Protein AF-A0A9Q4KPU7-F1 (afdb_monomer_lite)

Radius of gyration: 32.21 Å; chains: 1; bounding box: 83×61×94 Å

Sequence (273 aa):
MSDDKREKLREYLRNNRPKNSVNLGNNSNNKENSNKNLKNESNLDNSQISNNKTNLNKRDYDKEPLIIKNYNSANLLSYILISLIIYSIFIKFLYNFGLIDLSYYGRTYLTYHENLTFIVYIFLEFLAAIYFYHIKEKDIIINNSYITYFGNNNSKGLDIEILNEKNFINEKYNLKINFIFFIFLVIAFIGGINFSNFIFAFGIFFVRYMPIILFSFHKNKNFTFFNPGYLCIKTKYYKKIIPLVSKDNTSKVKKYFLEKLDIDITNKINYFI

Structure (mmCIF, N/CA/C/O backbone):
data_AF-A0A9Q4KPU7-F1
#
_entry.id   AF-A0A9Q4KPU7-F1
#
loop_
_atom_site.group_PDB
_atom_site.id
_atom_site.type_symbol
_atom_site.label_atom_id
_atom_site.label_alt_id
_atom_site.label_comp_id
_atom_site.label_asym_id
_atom_site.label_entity_id
_atom_site.label_seq_id
_atom_site.pdbx_PDB_ins_code
_atom_site.Cartn_x
_atom_site.Cartn_y
_atom_site.Cartn_z
_atom_site.occupancy
_atom_site.B_iso_or_equiv
_atom_site.auth_seq_id
_atom_site.auth_comp_id
_atom_site.auth_asym_id
_atom_site.auth_atom_id
_atom_site.pdbx_PDB_model_num
ATOM 1 N N . MET A 1 1 ? -54.323 -16.847 59.516 1.00 62.19 1 MET A N 1
ATOM 2 C CA . MET A 1 1 ? -53.683 -17.713 58.497 1.00 62.19 1 MET A CA 1
ATOM 3 C C . MET A 1 1 ? -53.511 -19.072 59.145 1.00 62.19 1 MET A C 1
ATOM 5 O O . MET A 1 1 ? -52.908 -19.098 60.205 1.00 62.19 1 MET A O 1
ATOM 9 N N . SER A 1 2 ? -54.130 -20.133 58.619 1.00 75.56 2 SER A N 1
ATOM 10 C CA . SER A 1 2 ? -54.053 -21.464 59.242 1.00 75.56 2 SER A CA 1
ATOM 11 C C . SER A 1 2 ? -52.621 -22.001 59.199 1.00 75.56 2 SER A C 1
ATOM 13 O O . SER A 1 2 ? -51.886 -21.694 58.255 1.00 75.56 2 SER A O 1
ATOM 15 N N . ASP A 1 3 ? -52.229 -22.788 60.200 1.00 79.44 3 ASP A N 1
ATOM 16 C CA . ASP A 1 3 ? -50.869 -23.331 60.314 1.00 79.44 3 ASP A CA 1
ATOM 17 C C . ASP A 1 3 ? -50.462 -24.160 59.086 1.00 79.44 3 ASP A C 1
ATOM 19 O O . ASP A 1 3 ? -49.350 -24.008 58.584 1.00 79.44 3 ASP A O 1
ATOM 23 N N . ASP A 1 4 ? -51.410 -24.867 58.466 1.00 81.44 4 ASP A N 1
ATOM 24 C CA . ASP A 1 4 ? -51.222 -25.563 57.184 1.00 81.44 4 ASP A CA 1
ATOM 25 C C . ASP A 1 4 ? -50.750 -24.655 56.040 1.00 81.44 4 ASP A C 1
ATOM 27 O O . ASP A 1 4 ? -49.934 -25.046 55.201 1.00 81.44 4 ASP A O 1
ATOM 31 N N . LYS A 1 5 ? -51.252 -23.415 55.976 1.00 77.25 5 LYS A N 1
ATOM 32 C CA . LYS A 1 5 ? -50.819 -22.455 54.949 1.00 77.25 5 LYS A CA 1
ATOM 33 C C . LYS A 1 5 ? -49.414 -21.928 55.236 1.00 77.25 5 LYS A C 1
ATOM 35 O O . LYS A 1 5 ? -48.705 -21.563 54.300 1.00 77.25 5 LYS A O 1
ATOM 40 N N . ARG A 1 6 ? -49.008 -21.881 56.508 1.00 81.94 6 ARG A N 1
ATOM 41 C CA . ARG A 1 6 ? -47.647 -21.504 56.912 1.00 81.94 6 ARG A CA 1
ATOM 42 C C . ARG A 1 6 ? -46.645 -22.611 56.608 1.00 81.94 6 ARG A C 1
ATOM 44 O O . ARG A 1 6 ? -45.567 -22.292 56.110 1.00 81.94 6 ARG A O 1
ATOM 51 N N . GLU A 1 7 ? -47.004 -23.867 56.845 1.00 89.19 7 GLU A N 1
ATOM 52 C CA . GLU A 1 7 ? -46.107 -24.999 56.596 1.00 89.19 7 GLU A CA 1
ATOM 53 C C . GLU A 1 7 ? -45.858 -25.192 55.095 1.00 89.19 7 GLU A C 1
ATOM 55 O O . GLU A 1 7 ? -44.707 -25.233 54.661 1.00 89.19 7 GLU A O 1
ATOM 60 N N . LYS A 1 8 ? -46.913 -25.113 54.268 1.00 82.50 8 LYS A N 1
ATOM 61 C CA . LYS A 1 8 ? -46.778 -25.148 52.798 1.00 82.50 8 LYS A CA 1
ATOM 62 C C . LYS A 1 8 ? -45.910 -24.017 52.241 1.00 82.50 8 LYS A C 1
ATOM 64 O O . LYS A 1 8 ? -45.167 -24.218 51.283 1.00 82.50 8 LYS A O 1
ATOM 69 N N . LEU A 1 9 ? -45.971 -22.823 52.837 1.00 83.25 9 LEU A N 1
ATOM 70 C CA . LEU A 1 9 ? -45.124 -21.700 52.427 1.00 83.25 9 LEU A CA 1
ATOM 71 C C . LEU A 1 9 ? -43.653 -21.919 52.821 1.00 83.25 9 LEU A C 1
ATOM 73 O O . LEU A 1 9 ? -42.757 -21.595 52.042 1.00 83.25 9 LEU A O 1
ATOM 77 N N . ARG A 1 10 ? -43.389 -22.486 54.005 1.00 83.19 10 ARG A N 1
ATOM 78 C CA . ARG A 1 10 ? -42.025 -22.834 54.445 1.00 83.19 10 ARG A CA 1
ATOM 79 C C . ARG A 1 10 ? -41.407 -23.900 53.551 1.00 83.19 1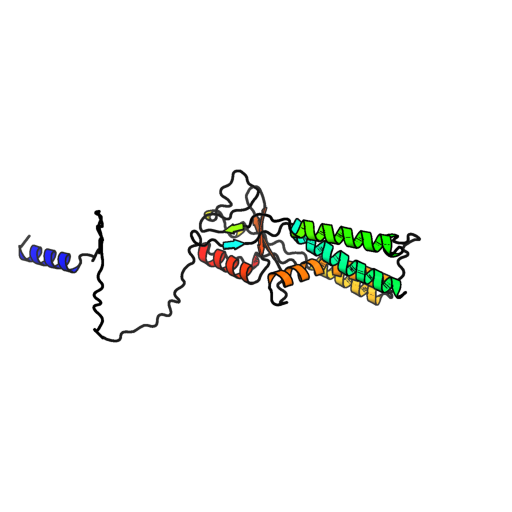0 ARG A C 1
ATOM 81 O O . ARG A 1 10 ? -40.250 -23.760 53.160 1.00 83.19 10 ARG A O 1
ATOM 88 N N . GLU A 1 11 ? -42.184 -24.914 53.192 1.00 82.62 11 GLU A N 1
ATOM 89 C CA . GLU A 1 11 ? -41.761 -25.977 52.285 1.00 82.62 11 GLU A CA 1
ATOM 90 C C . GLU A 1 11 ? -41.441 -25.422 50.886 1.00 82.62 11 GLU A C 1
ATOM 92 O O . GLU A 1 11 ? -40.361 -25.672 50.347 1.00 82.62 11 GLU A O 1
ATOM 97 N N . TYR A 1 12 ? -42.305 -24.549 50.352 1.00 83.06 12 TYR A N 1
ATOM 98 C CA . TYR A 1 12 ? -42.071 -23.863 49.078 1.00 83.06 12 TYR A CA 1
ATOM 99 C C . TYR A 1 12 ? -40.783 -23.027 49.084 1.00 83.06 12 TYR A C 1
ATOM 101 O O . TYR A 1 12 ? -40.004 -23.081 48.132 1.00 83.06 12 TYR A O 1
ATOM 109 N N . LEU A 1 13 ? -40.520 -22.273 50.155 1.00 81.38 13 LEU A N 1
ATOM 110 C CA . LEU A 1 13 ? -39.311 -21.451 50.272 1.00 81.38 13 LEU A CA 1
ATOM 111 C C . LEU A 1 13 ? -38.041 -22.290 50.460 1.00 81.38 13 LEU A C 1
ATOM 113 O O . LEU A 1 13 ? -36.979 -21.902 49.975 1.00 81.38 13 LEU A O 1
ATOM 117 N N . ARG A 1 14 ? -38.133 -23.443 51.135 1.00 75.81 14 ARG A N 1
ATOM 118 C CA . ARG A 1 14 ? -37.002 -24.366 51.313 1.00 75.81 14 ARG A CA 1
ATOM 119 C C . ARG A 1 14 ? -36.604 -25.019 49.990 1.00 75.81 14 ARG A C 1
ATOM 121 O O . ARG A 1 14 ? -35.412 -25.130 49.714 1.00 75.81 14 ARG A O 1
ATOM 128 N N . ASN A 1 15 ? -37.592 -25.370 49.168 1.00 72.81 15 ASN A N 1
ATOM 129 C CA . ASN A 1 15 ? -37.382 -26.025 47.877 1.00 72.81 15 ASN A CA 1
ATOM 130 C C . ASN A 1 15 ? -36.958 -25.049 46.768 1.00 72.81 15 ASN A C 1
ATOM 132 O O . ASN A 1 15 ? -36.245 -25.448 45.852 1.00 72.81 15 ASN A O 1
ATOM 136 N N . ASN A 1 16 ? -37.332 -23.768 46.867 1.00 76.44 16 ASN A N 1
ATOM 137 C CA . ASN A 1 16 ? -37.017 -22.747 45.859 1.00 76.44 16 ASN A CA 1
ATOM 138 C C . ASN A 1 16 ? -35.897 -21.780 46.274 1.00 76.44 16 ASN A C 1
ATOM 140 O O . ASN A 1 16 ? -35.707 -20.742 45.637 1.00 76.44 16 ASN A O 1
ATOM 144 N N . ARG A 1 17 ? -35.135 -22.086 47.335 1.00 71.81 17 ARG A N 1
ATOM 145 C CA . ARG A 1 17 ? -33.988 -21.256 47.717 1.00 71.81 17 ARG A CA 1
ATOM 146 C C . ARG A 1 17 ? -32.869 -21.426 46.676 1.00 71.81 17 ARG A C 1
ATOM 148 O O . ARG A 1 17 ? -32.379 -22.543 46.507 1.00 71.81 17 ARG A O 1
ATOM 155 N N . PRO A 1 18 ? -32.410 -20.352 46.008 1.00 62.47 18 PRO A N 1
ATOM 156 C CA . PRO A 1 18 ? -31.298 -20.447 45.069 1.00 62.47 18 PRO A CA 1
ATOM 157 C C . PRO A 1 18 ? -30.037 -20.943 45.795 1.00 62.47 18 PRO A C 1
ATOM 159 O O . PRO A 1 18 ? -29.662 -20.410 46.845 1.00 62.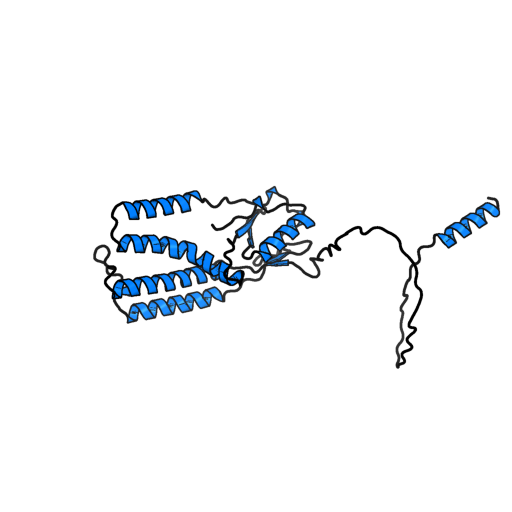47 18 PRO A O 1
ATOM 162 N N . LYS A 1 19 ? -29.387 -21.981 45.247 1.00 55.75 19 LYS A N 1
ATOM 163 C CA . LYS A 1 19 ? -28.091 -22.495 45.720 1.00 55.75 19 LYS A CA 1
ATOM 164 C C . LYS A 1 19 ? -26.997 -21.467 45.416 1.00 55.75 19 LYS A C 1
ATOM 166 O O . LYS A 1 19 ? -26.286 -21.577 44.425 1.00 55.75 19 LYS A O 1
ATOM 171 N N . ASN A 1 20 ? -26.852 -20.475 46.284 1.00 45.34 20 ASN A N 1
ATOM 172 C CA . ASN A 1 20 ? -25.684 -19.607 46.280 1.00 45.34 20 ASN A CA 1
ATOM 173 C C . ASN A 1 20 ? -24.548 -20.304 47.039 1.00 45.34 20 ASN A C 1
ATOM 175 O O . ASN A 1 20 ? -24.539 -20.333 48.270 1.00 45.34 20 ASN A O 1
ATOM 179 N N . SER A 1 21 ? -23.575 -20.849 46.307 1.00 47.69 21 SER A N 1
ATOM 180 C CA . SER A 1 21 ? -22.257 -21.189 46.848 1.00 47.69 21 SER A CA 1
ATOM 181 C C . SER A 1 21 ? -21.485 -19.892 47.101 1.00 47.69 21 SER A C 1
ATOM 183 O O . SER A 1 21 ? -20.671 -19.459 46.286 1.00 47.69 21 SER A O 1
ATOM 185 N N . VAL A 1 22 ? -21.786 -19.224 48.213 1.00 39.22 22 VAL A N 1
ATOM 186 C CA . VAL A 1 22 ? -20.973 -18.107 48.693 1.00 39.22 22 VAL A CA 1
ATOM 187 C C . VAL A 1 22 ? -19.750 -18.705 49.380 1.00 39.22 22 VAL A C 1
ATOM 189 O O . VAL A 1 22 ? -19.827 -19.182 50.509 1.00 39.22 22 VAL A O 1
ATOM 192 N N . ASN A 1 23 ? -18.622 -18.702 48.673 1.00 44.69 23 ASN A N 1
ATOM 193 C CA . ASN A 1 23 ? -17.315 -18.986 49.248 1.00 44.69 23 ASN A CA 1
ATOM 194 C C . ASN A 1 23 ? -16.867 -17.747 50.047 1.00 44.69 23 ASN A C 1
ATOM 196 O O . ASN A 1 23 ? -16.257 -16.829 49.502 1.00 44.69 23 ASN A O 1
ATOM 200 N N . LEU A 1 24 ? -17.257 -17.682 51.322 1.00 39.09 24 LEU A N 1
ATOM 201 C CA . LEU A 1 24 ? -16.800 -16.671 52.280 1.00 39.09 24 LEU A CA 1
ATOM 202 C C . LEU A 1 24 ? -15.397 -17.052 52.765 1.00 39.09 24 LEU A C 1
ATOM 204 O O . LEU A 1 24 ? -15.220 -17.633 53.832 1.00 39.09 24 LEU A O 1
ATOM 208 N N . GLY A 1 25 ? -14.392 -16.747 51.948 1.00 32.78 25 GLY A N 1
ATOM 209 C CA . GLY A 1 25 ? -12.997 -16.822 52.356 1.00 32.78 25 GLY A CA 1
ATOM 210 C C . GLY A 1 25 ? -12.613 -15.572 53.138 1.00 32.78 25 GLY A C 1
ATOM 211 O O . GLY A 1 25 ? -12.422 -14.520 52.536 1.00 32.78 25 GLY A O 1
ATOM 212 N N . ASN A 1 26 ? -12.463 -15.693 54.458 1.00 31.56 26 ASN A N 1
ATOM 213 C CA . ASN A 1 26 ? -11.687 -14.746 55.253 1.00 31.56 26 ASN A CA 1
ATOM 214 C C . ASN A 1 26 ? -10.683 -15.498 56.144 1.00 31.56 26 ASN A C 1
ATOM 216 O O . ASN A 1 26 ? -11.046 -16.102 57.145 1.00 31.56 26 ASN A O 1
ATOM 220 N N . ASN A 1 27 ? -9.423 -15.413 55.712 1.00 33.81 27 ASN A N 1
ATOM 221 C CA . ASN A 1 27 ? -8.181 -15.264 56.476 1.00 33.81 27 ASN A CA 1
ATOM 222 C C . ASN A 1 27 ? -7.801 -16.288 57.576 1.00 33.81 27 ASN A C 1
ATOM 224 O O . ASN A 1 27 ? -8.332 -16.262 58.681 1.00 33.81 27 ASN A O 1
ATOM 228 N N . SER A 1 28 ? -6.745 -17.078 57.335 1.00 35.25 28 SER A N 1
ATOM 229 C CA . SER A 1 28 ? -5.488 -17.027 58.118 1.00 35.25 28 SER A CA 1
ATOM 230 C C . SER A 1 28 ? -4.460 -18.065 57.626 1.00 35.25 28 SER A C 1
ATOM 232 O O . SER A 1 28 ? -4.797 -19.176 57.227 1.00 35.25 28 SER A O 1
ATOM 234 N N . ASN A 1 29 ? -3.190 -17.655 57.616 1.00 38.41 29 ASN A N 1
ATOM 235 C CA . ASN A 1 29 ? -2.005 -18.445 57.259 1.00 38.41 29 ASN A CA 1
ATOM 236 C C . ASN A 1 29 ? -1.847 -19.712 58.126 1.00 38.41 29 ASN A C 1
ATOM 238 O O . ASN A 1 29 ? -1.925 -19.596 59.344 1.00 38.41 29 ASN A O 1
ATOM 242 N N . ASN A 1 30 ? -1.493 -20.869 57.541 1.00 32.88 30 ASN A N 1
ATOM 243 C CA . ASN A 1 30 ? -0.131 -21.457 57.524 1.00 32.88 30 ASN A CA 1
ATOM 244 C C . ASN A 1 30 ? -0.143 -22.969 57.145 1.00 32.88 30 ASN A C 1
ATOM 246 O O . ASN A 1 30 ? -0.873 -23.748 57.740 1.00 32.88 30 ASN A O 1
ATOM 250 N N . LYS A 1 31 ? 0.740 -23.332 56.200 1.00 32.06 31 LYS A N 1
ATOM 251 C CA . LYS A 1 31 ? 1.449 -24.614 55.934 1.00 32.06 31 LYS A CA 1
ATOM 252 C C . LYS A 1 31 ? 0.753 -25.998 55.798 1.00 32.06 31 LYS A C 1
ATOM 254 O O . LYS A 1 31 ? 0.171 -26.539 56.722 1.00 32.06 31 LYS A O 1
ATOM 259 N N . GLU A 1 32 ? 1.115 -26.610 54.657 1.00 30.58 32 GLU A N 1
ATOM 260 C CA . GLU A 1 32 ? 1.472 -28.024 54.385 1.00 30.58 32 GLU A CA 1
ATOM 261 C C . GLU A 1 32 ? 0.407 -29.113 54.114 1.00 30.58 32 GLU A C 1
ATOM 263 O O . GLU A 1 32 ? -0.218 -29.673 55.002 1.00 30.58 32 GLU A O 1
ATOM 268 N N . ASN A 1 33 ? 0.346 -29.478 52.821 1.00 30.22 33 ASN A N 1
ATOM 269 C CA . ASN A 1 33 ? 0.278 -30.823 52.230 1.00 30.22 33 ASN A CA 1
ATOM 270 C C . ASN A 1 33 ? -0.640 -31.892 52.856 1.00 30.22 33 ASN A C 1
ATOM 272 O O . ASN A 1 33 ? -0.292 -32.548 53.830 1.00 30.22 33 ASN A O 1
ATOM 276 N N . SER A 1 34 ? -1.667 -32.302 52.102 1.00 30.44 34 SER A N 1
ATOM 277 C CA . SER A 1 34 ? -1.631 -33.612 51.418 1.00 30.44 34 SER A CA 1
ATOM 278 C C . SER A 1 34 ? -2.884 -33.871 50.572 1.00 30.44 34 SER A C 1
ATOM 280 O O . SER A 1 34 ? -4.022 -33.688 50.994 1.00 30.44 34 SER A O 1
ATOM 282 N N . ASN A 1 35 ? -2.634 -34.330 49.345 1.00 32.41 35 ASN A N 1
ATOM 283 C CA . ASN A 1 35 ? -3.600 -34.900 48.414 1.00 32.41 35 ASN A CA 1
ATOM 284 C C . ASN A 1 35 ? -4.471 -35.986 49.062 1.00 32.41 35 ASN A C 1
ATOM 286 O O . ASN A 1 35 ? -3.938 -36.963 49.587 1.00 32.41 35 ASN A O 1
ATOM 290 N N . LYS A 1 36 ? -5.786 -35.929 48.828 1.00 31.05 36 LYS A N 1
ATOM 291 C CA . LYS A 1 36 ? -6.607 -37.136 48.666 1.00 31.05 36 LYS A CA 1
ATOM 292 C C . LYS A 1 36 ? -7.646 -36.926 47.568 1.00 31.05 36 LYS A C 1
ATOM 294 O O . LYS A 1 36 ? -8.653 -36.250 47.740 1.00 31.05 36 LYS A O 1
ATOM 299 N N . ASN A 1 37 ? -7.340 -37.533 46.425 1.00 30.28 37 ASN A N 1
ATOM 300 C CA . ASN A 1 37 ? -8.261 -37.812 45.336 1.00 30.28 37 ASN A CA 1
ATOM 301 C C . ASN A 1 37 ? -9.474 -38.598 45.857 1.00 30.28 37 ASN A C 1
ATOM 303 O O . ASN A 1 37 ? -9.297 -39.662 46.447 1.00 30.28 37 ASN A O 1
ATOM 307 N N . LEU A 1 38 ? -10.682 -38.140 45.537 1.00 32.56 38 LEU A N 1
ATOM 308 C CA . LEU A 1 38 ? -11.847 -39.010 45.387 1.00 32.56 38 LEU A CA 1
ATOM 309 C C . LEU A 1 38 ? -12.219 -39.001 43.909 1.00 32.56 38 LEU A C 1
ATOM 311 O O . LEU A 1 38 ? -12.884 -38.100 43.403 1.00 32.56 38 LEU A O 1
ATOM 315 N N . LYS A 1 39 ? -11.673 -39.996 43.211 1.00 28.94 39 LYS A N 1
ATOM 316 C CA . LYS A 1 39 ? -12.105 -40.397 41.882 1.00 28.94 39 LYS A CA 1
ATOM 317 C C . LYS A 1 39 ? -13.373 -41.239 42.012 1.00 28.94 39 LYS A C 1
ATOM 319 O O . LYS A 1 39 ? -13.411 -42.160 42.820 1.00 28.94 39 LYS A O 1
ATOM 324 N N . ASN A 1 40 ? -14.261 -40.957 41.068 1.00 28.73 40 ASN A N 1
ATOM 325 C CA . ASN A 1 40 ? -15.138 -41.870 40.346 1.00 28.73 40 ASN A CA 1
ATOM 326 C C . ASN A 1 40 ? -16.584 -42.093 40.807 1.00 28.73 40 ASN A C 1
ATOM 328 O O . ASN A 1 40 ? -16.883 -42.431 41.943 1.00 28.73 40 ASN A O 1
ATOM 332 N N . GLU A 1 41 ? -17.408 -42.011 39.755 1.00 31.67 41 GLU A N 1
ATOM 333 C CA . GLU A 1 41 ? -18.653 -42.727 39.485 1.00 31.67 41 GLU A CA 1
ATOM 334 C C . GLU A 1 41 ? -19.959 -42.129 40.010 1.00 31.67 41 GLU A C 1
ATOM 336 O O . GLU A 1 41 ? -20.422 -42.362 41.119 1.00 31.67 41 GLU A O 1
ATOM 341 N N . SER A 1 42 ? -20.654 -41.448 39.100 1.00 28.66 42 SER A N 1
ATOM 342 C CA . SER A 1 42 ? -22.046 -41.810 38.821 1.00 28.66 42 SER A CA 1
ATOM 343 C C . SER A 1 42 ? -22.404 -41.423 37.391 1.00 28.66 42 SER A C 1
ATOM 345 O O . SER A 1 42 ? -22.455 -40.251 37.023 1.00 28.66 42 SER A O 1
ATOM 347 N N . ASN A 1 43 ? -22.625 -42.466 36.594 1.00 34.91 43 ASN A N 1
ATOM 348 C CA . ASN A 1 43 ? -23.435 -42.449 35.385 1.00 34.91 43 ASN A CA 1
ATOM 349 C C . ASN A 1 43 ? -24.762 -41.715 35.633 1.00 34.91 43 ASN A C 1
ATOM 351 O O . ASN A 1 43 ? -25.273 -41.769 36.750 1.00 34.91 43 ASN A O 1
ATOM 355 N N . LEU A 1 44 ? -25.345 -41.129 34.584 1.00 30.78 44 LEU A N 1
ATOM 356 C CA . LEU A 1 44 ? -26.696 -41.464 34.102 1.00 30.78 44 LEU A CA 1
ATOM 357 C C . LEU A 1 44 ? -27.151 -40.468 33.021 1.00 30.78 44 LEU A C 1
ATOM 359 O O . LEU A 1 44 ? -27.226 -39.262 33.235 1.00 30.78 44 LEU A O 1
ATOM 363 N N . ASP A 1 45 ? -27.447 -41.056 31.866 1.00 27.25 45 ASP A N 1
ATOM 364 C CA . ASP A 1 45 ? -28.609 -40.816 31.016 1.00 27.25 45 ASP A CA 1
ATOM 365 C C . ASP A 1 45 ? -28.878 -39.429 30.411 1.00 27.25 45 ASP A C 1
ATOM 367 O O . ASP A 1 45 ? -29.436 -38.510 31.001 1.00 27.25 45 ASP A O 1
ATOM 371 N N . ASN A 1 46 ? -28.594 -39.378 29.108 1.00 35.75 46 ASN A N 1
ATOM 372 C CA . ASN A 1 46 ? -29.617 -39.254 28.071 1.00 35.75 46 ASN A CA 1
ATOM 373 C C . ASN A 1 46 ? -30.718 -38.205 28.320 1.00 35.75 46 ASN A C 1
ATOM 375 O O . ASN A 1 46 ? -31.797 -38.513 28.814 1.00 35.75 46 ASN A O 1
ATOM 379 N N . SER A 1 47 ? -30.503 -36.985 27.832 1.00 31.61 47 SER A N 1
ATOM 380 C CA . SER A 1 47 ? -31.583 -36.231 27.189 1.00 31.61 47 SER A CA 1
ATOM 381 C C . SER A 1 47 ? -31.017 -35.132 26.290 1.00 31.61 47 SER A C 1
ATOM 383 O O . SER A 1 47 ? -30.405 -34.168 26.726 1.00 31.61 47 SER A O 1
ATOM 385 N N . GLN A 1 48 ? -31.221 -35.354 24.994 1.00 35.50 48 GLN A N 1
ATOM 386 C CA . GLN A 1 48 ? -31.891 -34.425 24.092 1.00 35.50 48 GLN A CA 1
ATOM 387 C C . GLN A 1 48 ? -31.358 -32.991 23.915 1.00 35.50 48 GLN A C 1
ATOM 389 O O . GLN A 1 48 ? -31.254 -32.176 24.822 1.00 35.50 48 GLN A O 1
ATOM 394 N N . ILE A 1 49 ? -31.268 -32.670 22.622 1.00 38.09 49 ILE A N 1
ATOM 395 C CA . ILE A 1 49 ? -31.144 -31.350 22.007 1.00 38.09 49 ILE A CA 1
ATOM 396 C C . ILE A 1 49 ? -29.689 -30.899 21.882 1.00 38.09 49 ILE A C 1
ATOM 398 O O . ILE A 1 49 ? -29.183 -30.015 22.570 1.00 38.09 49 ILE A O 1
ATOM 402 N N . SER A 1 50 ? -29.061 -31.460 20.848 1.00 32.31 50 SER A N 1
ATOM 403 C CA . SER A 1 50 ? -28.061 -30.794 20.021 1.00 32.31 50 SER A CA 1
ATOM 404 C C . SER A 1 50 ? -28.642 -29.503 19.427 1.00 32.31 50 SER A C 1
ATOM 406 O O . SER A 1 50 ? -28.857 -29.377 18.222 1.00 32.31 50 SER A O 1
ATOM 408 N N . ASN A 1 51 ? -28.895 -28.512 20.274 1.00 33.03 51 ASN A N 1
ATOM 409 C CA . ASN A 1 51 ? -28.813 -27.142 19.832 1.00 33.03 51 ASN A CA 1
ATOM 410 C C . ASN A 1 51 ? -27.324 -26.902 19.641 1.00 33.03 51 ASN A C 1
ATOM 412 O O . ASN A 1 51 ? -26.594 -26.690 20.609 1.00 33.03 51 ASN A O 1
ATOM 416 N N . ASN A 1 52 ? -26.886 -26.918 18.383 1.00 32.16 52 ASN A N 1
ATOM 417 C CA . ASN A 1 52 ? -25.713 -26.182 17.938 1.00 32.16 52 ASN A CA 1
ATOM 418 C C . ASN A 1 52 ? -25.937 -24.684 18.239 1.00 32.16 52 ASN A C 1
ATOM 420 O O . ASN A 1 52 ? -26.011 -23.850 17.345 1.00 32.16 52 ASN A O 1
ATOM 424 N N . LYS A 1 53 ? -26.014 -24.309 19.521 1.00 40.66 53 LYS A N 1
ATOM 425 C CA . LYS A 1 53 ? -25.417 -23.069 19.978 1.00 40.66 53 LYS A CA 1
ATOM 426 C C . LYS A 1 53 ? -23.937 -23.327 19.818 1.00 40.66 53 LYS A C 1
ATOM 428 O O . LYS A 1 53 ? -23.268 -23.816 20.723 1.00 40.66 53 LYS A O 1
ATOM 433 N N . THR A 1 54 ? -23.442 -23.045 18.616 1.00 44.25 54 THR A N 1
ATOM 434 C CA . THR A 1 54 ? -22.058 -22.641 18.437 1.00 44.25 54 THR A CA 1
ATOM 435 C C . THR A 1 54 ? -21.760 -21.752 19.634 1.00 44.25 54 THR A C 1
ATOM 437 O O . THR A 1 54 ? -22.427 -20.728 19.803 1.00 44.25 54 THR A O 1
ATOM 440 N N . ASN A 1 55 ? -20.875 -22.195 20.527 1.00 43.59 55 ASN A N 1
ATOM 441 C CA . ASN A 1 55 ? -20.326 -21.344 21.567 1.00 43.59 55 ASN A CA 1
ATOM 442 C C . ASN A 1 55 ? -19.620 -20.208 20.824 1.00 43.59 55 ASN A C 1
ATOM 444 O O . ASN A 1 55 ? -18.427 -20.265 20.535 1.00 43.59 55 ASN A O 1
ATOM 448 N N . LEU A 1 56 ? -20.388 -19.190 20.435 1.00 53.56 56 LEU A N 1
ATOM 449 C CA . LEU A 1 56 ? -19.890 -17.886 20.082 1.00 53.56 56 LEU A CA 1
ATOM 450 C C . LEU A 1 56 ? -19.364 -17.360 21.404 1.00 53.56 56 LEU A C 1
ATOM 452 O O . LEU A 1 56 ? -20.067 -16.661 22.131 1.00 53.56 56 LEU A O 1
ATOM 456 N N . ASN A 1 57 ? -18.139 -17.758 21.744 1.00 61.06 57 ASN A N 1
ATOM 457 C CA . ASN A 1 57 ? -17.330 -17.022 22.689 1.00 61.06 57 ASN A CA 1
ATOM 458 C C . ASN A 1 57 ? -17.236 -15.617 22.100 1.00 61.06 57 ASN A C 1
ATOM 460 O O . ASN A 1 57 ? -16.411 -15.339 21.227 1.00 61.06 57 ASN A O 1
ATOM 464 N N . LYS A 1 58 ? -18.187 -14.761 22.492 1.00 72.12 58 LYS A N 1
ATOM 465 C CA . LYS A 1 58 ? -18.190 -13.352 22.143 1.00 72.12 58 LYS A CA 1
ATOM 466 C C . LYS A 1 58 ? -16.886 -12.826 22.700 1.00 72.12 58 LYS A C 1
ATOM 468 O O . LYS A 1 58 ? -16.663 -12.872 23.908 1.00 72.12 58 LYS A O 1
ATOM 473 N N . ARG A 1 59 ? -16.006 -12.405 21.797 1.00 82.06 59 ARG A N 1
ATOM 474 C CA . ARG A 1 59 ? -14.719 -11.843 22.170 1.00 82.06 59 ARG A CA 1
ATOM 475 C C . ARG A 1 59 ? -14.963 -10.682 23.128 1.00 82.06 59 ARG A C 1
ATOM 477 O O . ARG A 1 59 ? -15.770 -9.793 22.847 1.00 82.06 59 ARG A O 1
ATOM 484 N N . ASP A 1 60 ? -14.274 -10.716 24.256 1.00 85.38 60 ASP A N 1
ATOM 485 C CA . ASP A 1 60 ? -14.224 -9.594 25.176 1.00 85.38 60 ASP A CA 1
ATOM 486 C C . ASP A 1 60 ? -13.192 -8.602 24.632 1.00 85.38 60 ASP A C 1
ATOM 488 O O . ASP A 1 60 ? -11.987 -8.800 24.777 1.00 85.38 60 ASP A O 1
ATOM 492 N N . TYR A 1 61 ? -13.661 -7.573 23.924 1.00 86.44 61 TYR A N 1
ATOM 493 C CA . TYR A 1 61 ? -12.782 -6.596 23.280 1.00 86.44 61 TYR A CA 1
ATOM 494 C C . TYR A 1 61 ? -12.112 -5.636 24.270 1.00 86.44 61 TYR A C 1
ATOM 496 O O . TYR A 1 61 ? -11.218 -4.904 23.855 1.00 86.44 61 TYR A O 1
ATOM 504 N N . ASP A 1 62 ? -12.489 -5.646 25.551 1.00 84.69 62 ASP A N 1
ATOM 505 C CA . ASP A 1 62 ? -11.774 -4.875 26.573 1.00 84.69 62 ASP A CA 1
ATOM 506 C C . ASP A 1 62 ? -10.566 -5.653 27.100 1.00 84.69 62 ASP A C 1
ATOM 508 O O . ASP A 1 62 ? -9.512 -5.065 27.339 1.00 84.69 62 ASP A O 1
ATOM 512 N N . LYS A 1 63 ? -10.677 -6.985 27.206 1.00 86.69 63 LYS A N 1
ATOM 513 C CA . LYS A 1 63 ? -9.545 -7.861 27.559 1.00 86.69 63 LYS A CA 1
ATOM 514 C C . LYS A 1 63 ? -8.625 -8.136 26.376 1.00 86.69 63 LYS A C 1
ATOM 516 O O . LYS A 1 63 ? -7.407 -8.141 26.519 1.00 86.69 63 LYS A O 1
ATOM 521 N N . GLU A 1 64 ? -9.207 -8.357 25.204 1.00 88.25 64 GLU A N 1
ATOM 522 C CA . GLU A 1 64 ? -8.487 -8.668 23.975 1.00 88.25 64 GLU A CA 1
ATOM 523 C C . GLU A 1 64 ? -8.929 -7.715 22.861 1.00 88.25 64 GLU A C 1
ATOM 525 O O . GLU A 1 64 ? -9.689 -8.115 21.972 1.00 88.25 64 GLU A O 1
ATOM 530 N N . PRO A 1 65 ? -8.466 -6.457 22.849 1.00 88.38 65 PRO A N 1
ATOM 531 C CA . PRO A 1 65 ? -8.876 -5.501 21.833 1.00 88.38 65 PRO A CA 1
ATOM 532 C C . PRO A 1 65 ? -8.401 -5.898 20.436 1.00 88.38 65 PRO A C 1
ATOM 534 O O . PRO A 1 65 ? -7.419 -6.624 20.239 1.00 88.38 65 PRO A O 1
ATOM 537 N N . LEU A 1 66 ? -9.111 -5.411 19.425 1.00 90.44 66 LEU A N 1
ATOM 538 C CA . LEU A 1 66 ? -8.684 -5.528 18.040 1.00 90.44 66 LEU A CA 1
ATOM 539 C C . LEU A 1 66 ? -7.571 -4.520 17.770 1.00 90.44 66 LEU A C 1
ATOM 541 O O . LEU A 1 66 ? -7.801 -3.315 17.772 1.00 90.44 66 LEU A O 1
ATOM 545 N N . ILE A 1 67 ? -6.371 -5.035 17.512 1.00 88.81 67 ILE A N 1
ATOM 546 C CA . ILE A 1 67 ? -5.199 -4.231 17.174 1.00 88.81 67 ILE A CA 1
ATOM 547 C C . ILE A 1 67 ? -5.029 -4.250 15.656 1.00 88.81 67 ILE A C 1
ATOM 549 O O . ILE A 1 67 ? -4.751 -5.294 15.060 1.00 88.81 67 ILE A O 1
ATOM 553 N N . ILE A 1 68 ? -5.212 -3.092 15.031 1.00 88.88 68 ILE A N 1
ATOM 554 C CA . ILE A 1 68 ? -5.016 -2.877 13.601 1.00 88.88 68 ILE A CA 1
ATOM 555 C C . ILE A 1 68 ? -3.738 -2.076 13.417 1.00 88.88 68 ILE A C 1
ATOM 557 O O . ILE A 1 68 ? -3.626 -0.946 13.886 1.00 88.88 68 ILE A O 1
ATOM 561 N N . LYS A 1 69 ? -2.772 -2.660 12.705 1.00 85.00 69 LYS A N 1
ATOM 562 C CA . LYS A 1 69 ? -1.521 -1.966 12.412 1.00 85.00 69 LYS A CA 1
ATOM 563 C C . LYS A 1 69 ? -1.795 -0.711 11.606 1.00 85.00 69 LYS A C 1
ATOM 565 O O . LYS A 1 69 ? -2.422 -0.781 10.547 1.00 85.00 69 LYS A O 1
ATOM 570 N N . ASN A 1 70 ? -1.304 0.412 12.110 1.00 79.88 70 ASN A N 1
ATOM 571 C CA . ASN A 1 70 ? -1.383 1.661 11.386 1.00 79.88 70 ASN A CA 1
ATOM 572 C C . ASN A 1 70 ? -0.198 1.743 10.420 1.00 79.88 70 ASN A C 1
ATOM 574 O O . ASN A 1 70 ? 0.965 1.723 10.827 1.00 79.88 70 ASN A O 1
ATOM 578 N N . TYR A 1 71 ? -0.503 1.790 9.129 1.00 76.31 71 TYR A N 1
ATOM 579 C CA . TYR A 1 71 ? 0.497 1.976 8.090 1.00 76.31 71 TYR A CA 1
ATOM 580 C C . TYR A 1 71 ? 0.471 3.443 7.696 1.00 76.31 71 TYR A C 1
ATOM 582 O O . TYR A 1 71 ? -0.390 3.868 6.928 1.00 76.31 71 TYR A O 1
ATOM 590 N N . ASN A 1 72 ? 1.404 4.208 8.260 1.00 70.94 72 ASN A N 1
ATOM 591 C CA . ASN A 1 72 ? 1.569 5.615 7.921 1.00 70.94 72 ASN A CA 1
ATOM 592 C C . ASN A 1 72 ? 1.800 5.781 6.406 1.00 70.94 72 ASN A C 1
ATOM 594 O O . ASN A 1 72 ? 2.355 4.890 5.754 1.00 70.94 72 ASN A O 1
ATOM 598 N N . SER A 1 73 ? 1.457 6.950 5.866 1.00 72.50 73 SER A N 1
ATOM 599 C CA . SER A 1 73 ? 1.830 7.384 4.517 1.00 72.50 73 SER A CA 1
ATOM 600 C C . SER A 1 73 ? 3.328 7.199 4.250 1.00 72.50 73 SER A C 1
ATOM 602 O O . SER A 1 73 ? 3.702 6.779 3.160 1.00 72.50 73 SER A O 1
ATOM 604 N N . ALA A 1 74 ? 4.175 7.392 5.267 1.00 78.50 74 ALA A N 1
ATOM 605 C CA . ALA A 1 74 ? 5.601 7.079 5.215 1.00 78.50 74 ALA A CA 1
ATOM 606 C C . ALA A 1 74 ? 5.883 5.596 4.904 1.00 78.50 74 ALA A C 1
ATOM 608 O O . ALA A 1 74 ? 6.685 5.288 4.028 1.00 78.50 74 ALA A O 1
ATOM 609 N N . ASN A 1 75 ? 5.187 4.655 5.549 1.00 84.44 75 ASN A N 1
ATOM 610 C CA . ASN A 1 75 ? 5.381 3.235 5.255 1.00 84.44 75 ASN A CA 1
ATOM 611 C C . ASN A 1 75 ? 4.958 2.913 3.815 1.00 84.44 75 ASN A C 1
ATOM 613 O O . ASN A 1 75 ? 5.657 2.171 3.134 1.00 84.44 75 ASN A O 1
ATOM 617 N N . LEU A 1 76 ? 3.869 3.509 3.318 1.00 83.19 76 LEU A N 1
ATOM 618 C CA . LEU A 1 76 ? 3.451 3.344 1.922 1.00 83.19 76 LEU A CA 1
ATOM 619 C C . LEU A 1 76 ? 4.482 3.929 0.939 1.00 83.19 76 LEU A C 1
ATOM 621 O O . LEU A 1 76 ? 4.768 3.310 -0.085 1.00 83.19 76 LEU A O 1
ATOM 625 N N . LEU A 1 77 ? 5.092 5.068 1.284 1.00 87.69 77 LEU A N 1
ATOM 626 C CA . LEU A 1 77 ? 6.153 5.702 0.498 1.00 87.69 77 LEU A CA 1
ATOM 627 C C . LEU A 1 77 ? 7.353 4.769 0.291 1.00 87.69 77 LEU A C 1
ATOM 629 O O . LEU A 1 77 ? 7.935 4.768 -0.790 1.00 87.69 77 LEU A O 1
ATOM 633 N N . SER A 1 78 ? 7.672 3.910 1.265 1.00 92.00 78 SER A N 1
ATOM 634 C CA . SER A 1 78 ? 8.735 2.909 1.091 1.00 92.00 78 SER A CA 1
ATOM 635 C C . SER A 1 78 ? 8.471 1.950 -0.078 1.00 92.00 78 SER A C 1
ATOM 637 O O . SER A 1 78 ? 9.382 1.666 -0.851 1.00 92.00 78 SER A O 1
ATOM 639 N N . TYR A 1 79 ? 7.224 1.512 -0.286 1.00 91.19 79 TYR A N 1
ATOM 640 C CA . TYR A 1 79 ? 6.869 0.631 -1.406 1.00 91.19 79 TYR A CA 1
ATOM 641 C C . TYR A 1 79 ? 6.868 1.366 -2.749 1.00 91.19 79 TYR A C 1
ATOM 643 O O . TYR A 1 79 ? 7.149 0.753 -3.782 1.00 91.19 79 TYR A O 1
ATOM 651 N N . ILE A 1 80 ? 6.582 2.673 -2.741 1.00 91.50 80 ILE A N 1
ATOM 652 C CA . ILE A 1 80 ? 6.727 3.538 -3.921 1.00 91.50 80 ILE A CA 1
ATOM 653 C C . ILE A 1 80 ? 8.200 3.618 -4.320 1.00 91.50 80 ILE A C 1
ATOM 655 O O . ILE A 1 80 ? 8.523 3.354 -5.475 1.00 91.50 80 ILE A O 1
ATOM 659 N N . LEU A 1 81 ? 9.093 3.888 -3.364 1.00 93.19 81 LEU A N 1
ATOM 660 C CA . LEU A 1 81 ? 10.536 3.938 -3.608 1.00 93.19 81 LEU A CA 1
ATOM 661 C C . LEU A 1 81 ? 11.086 2.590 -4.092 1.00 93.19 81 LEU A C 1
ATOM 663 O O . LEU A 1 81 ? 11.814 2.550 -5.074 1.00 93.19 81 LEU A O 1
ATOM 667 N N . ILE A 1 82 ? 10.675 1.469 -3.491 1.00 93.81 82 ILE A N 1
ATOM 668 C CA . ILE A 1 82 ? 11.071 0.130 -3.967 1.00 93.81 82 ILE A CA 1
ATOM 669 C C . ILE A 1 82 ? 10.616 -0.102 -5.415 1.00 93.81 82 ILE A C 1
ATOM 671 O O . ILE A 1 82 ? 11.371 -0.640 -6.223 1.00 93.81 82 ILE A O 1
ATOM 675 N N . SER A 1 83 ? 9.400 0.324 -5.767 1.00 93.62 83 SER A N 1
ATOM 676 C CA . SER A 1 83 ? 8.891 0.192 -7.138 1.00 93.62 83 SER A CA 1
ATOM 677 C C . SER A 1 83 ? 9.670 1.071 -8.123 1.00 93.62 83 SER A C 1
ATOM 679 O O . SER A 1 83 ? 9.964 0.623 -9.231 1.00 93.62 83 SER A O 1
ATOM 681 N N . LEU A 1 84 ? 10.056 2.286 -7.717 1.00 91.88 84 LEU A N 1
ATOM 682 C CA . LEU A 1 84 ? 10.924 3.170 -8.501 1.00 91.88 84 LEU A CA 1
ATOM 683 C C . LEU A 1 84 ? 12.311 2.563 -8.723 1.00 91.88 84 LEU A C 1
ATOM 685 O O . LEU A 1 84 ? 12.783 2.574 -9.857 1.00 91.88 84 LEU A O 1
ATOM 689 N N . ILE A 1 85 ? 12.919 1.963 -7.697 1.00 93.56 85 ILE A N 1
ATOM 690 C CA . ILE A 1 85 ? 14.221 1.287 -7.801 1.00 93.56 85 ILE A CA 1
ATOM 691 C C . ILE A 1 85 ? 14.151 0.138 -8.812 1.00 93.56 85 ILE A C 1
ATOM 693 O O . ILE A 1 85 ? 14.967 0.075 -9.731 1.00 93.56 85 ILE A O 1
ATOM 697 N N . ILE A 1 86 ? 13.160 -0.757 -8.679 1.00 94.00 86 ILE A N 1
ATOM 698 C CA . ILE A 1 86 ? 12.993 -1.907 -9.585 1.00 94.00 86 ILE A CA 1
ATOM 699 C C . ILE A 1 86 ? 12.829 -1.425 -11.029 1.00 94.00 86 ILE A C 1
ATOM 701 O O . ILE A 1 86 ? 13.487 -1.935 -11.938 1.00 94.00 86 ILE A O 1
ATOM 705 N N . TYR A 1 87 ? 11.978 -0.419 -11.237 1.00 91.69 87 TYR A N 1
ATOM 706 C CA . TYR A 1 87 ? 11.740 0.131 -12.563 1.00 91.69 87 TYR A CA 1
ATOM 707 C C . TYR A 1 87 ? 12.979 0.836 -13.134 1.00 91.69 87 TYR A C 1
ATOM 709 O O . TYR A 1 87 ? 13.319 0.634 -14.296 1.00 91.69 87 TYR A O 1
ATOM 717 N N . SER A 1 88 ? 13.711 1.595 -12.320 1.00 89.50 88 SER A N 1
ATOM 718 C CA . SER A 1 88 ? 14.941 2.281 -12.735 1.00 89.50 88 SER A CA 1
ATOM 719 C C . SER A 1 88 ? 16.034 1.288 -13.143 1.00 89.50 88 SER A C 1
ATOM 721 O O . SER A 1 88 ? 16.699 1.481 -14.160 1.00 89.50 88 SER A O 1
ATOM 723 N N . ILE A 1 89 ? 16.187 0.177 -12.411 1.00 92.06 89 ILE A N 1
ATOM 724 C CA . ILE A 1 89 ? 17.105 -0.913 -12.783 1.00 92.06 89 ILE A CA 1
ATOM 725 C C . ILE A 1 89 ? 16.689 -1.540 -14.118 1.00 92.06 89 ILE A C 1
ATOM 727 O O . ILE A 1 89 ? 17.539 -1.758 -14.982 1.00 92.06 89 ILE A O 1
ATOM 731 N N . PHE A 1 90 ? 15.392 -1.785 -14.318 1.00 91.88 90 PHE A N 1
ATOM 732 C CA . PHE A 1 90 ? 14.865 -2.309 -15.579 1.00 91.88 90 PHE A CA 1
ATOM 733 C C . PHE A 1 90 ? 15.146 -1.369 -16.763 1.00 91.88 90 PHE A C 1
ATOM 735 O O . PHE A 1 90 ? 15.633 -1.814 -17.800 1.00 91.88 90 PHE A O 1
ATOM 742 N N . ILE A 1 91 ? 14.933 -0.062 -16.595 1.00 88.06 91 ILE A N 1
ATOM 743 C CA . ILE A 1 91 ? 15.264 0.947 -17.611 1.00 88.06 91 ILE A CA 1
ATOM 744 C C . ILE A 1 91 ? 16.759 0.961 -17.923 1.00 88.06 91 ILE A C 1
ATOM 746 O O . ILE A 1 91 ? 17.144 0.925 -19.091 1.00 88.06 91 ILE A O 1
ATOM 750 N N . LYS A 1 92 ? 17.614 0.960 -16.896 1.00 88.31 92 LYS A N 1
ATOM 751 C CA . LYS A 1 92 ? 19.068 0.937 -17.080 1.00 88.31 92 LYS A CA 1
ATOM 752 C C . LYS A 1 92 ? 19.530 -0.315 -17.826 1.00 88.31 92 LYS A C 1
ATOM 754 O O . LYS A 1 92 ? 20.404 -0.218 -18.685 1.00 88.31 92 LYS A O 1
ATOM 759 N N . PHE A 1 93 ? 18.930 -1.467 -17.531 1.00 90.56 93 PHE A N 1
ATOM 760 C CA . PHE A 1 93 ? 19.170 -2.704 -18.266 1.00 90.56 93 PHE A CA 1
ATOM 761 C C . PHE A 1 93 ? 18.823 -2.532 -19.750 1.00 90.56 93 PHE A C 1
ATOM 763 O O . PHE A 1 93 ? 19.694 -2.706 -20.595 1.00 90.56 93 PHE A O 1
ATOM 770 N N . LEU A 1 94 ? 17.600 -2.108 -20.078 1.00 89.19 94 LEU A N 1
ATOM 771 C CA . LEU A 1 94 ? 17.170 -1.931 -21.470 1.00 89.19 94 LEU A CA 1
ATOM 772 C C . LEU A 1 94 ? 18.036 -0.930 -22.246 1.00 89.19 94 LEU A C 1
ATOM 774 O O . LEU A 1 94 ? 18.370 -1.176 -23.405 1.00 89.19 94 LEU A O 1
ATOM 778 N N . TYR A 1 95 ? 18.419 0.173 -21.601 1.00 86.75 95 TYR A N 1
ATOM 779 C CA . TYR A 1 95 ? 19.306 1.178 -22.181 1.00 86.75 95 TYR A CA 1
ATOM 780 C C . TYR A 1 95 ? 20.687 0.594 -22.509 1.00 86.75 95 TYR A C 1
ATOM 782 O O . TYR A 1 95 ? 21.180 0.762 -23.619 1.00 86.75 95 TYR A O 1
ATOM 790 N N . ASN A 1 96 ? 21.291 -0.159 -21.584 1.00 87.31 96 ASN A N 1
ATOM 791 C CA . ASN A 1 96 ? 22.597 -0.784 -21.815 1.00 87.31 96 ASN A CA 1
ATOM 792 C C . ASN A 1 96 ? 22.565 -1.833 -22.948 1.00 87.31 96 ASN A C 1
ATOM 794 O O . ASN A 1 96 ? 23.586 -2.055 -23.592 1.00 87.31 96 ASN A O 1
ATOM 798 N N . PHE A 1 97 ? 21.412 -2.462 -23.202 1.00 88.19 97 PHE A N 1
ATOM 799 C CA . PHE A 1 97 ? 21.201 -3.368 -24.341 1.00 88.19 97 PHE A CA 1
ATOM 800 C C . PHE A 1 97 ? 20.905 -2.640 -25.666 1.00 88.19 97 PHE A C 1
ATOM 802 O O . PHE A 1 97 ? 20.749 -3.297 -26.693 1.00 88.19 97 PHE A O 1
ATOM 809 N N . GLY A 1 98 ? 20.805 -1.307 -25.663 1.00 85.81 98 GLY A N 1
ATOM 810 C CA . GLY A 1 98 ? 20.472 -0.515 -26.850 1.00 85.81 98 GLY A CA 1
ATOM 811 C C . GLY A 1 98 ? 19.012 -0.641 -27.298 1.00 85.81 98 GLY A C 1
ATOM 812 O O . GLY A 1 98 ? 18.691 -0.296 -28.431 1.00 85.81 98 GLY A O 1
ATOM 813 N N . LEU A 1 99 ? 18.121 -1.141 -26.431 1.00 83.75 99 LEU A N 1
ATOM 814 C CA . LEU A 1 99 ? 16.700 -1.337 -26.751 1.00 83.75 99 LEU A CA 1
ATOM 815 C C . LEU A 1 99 ? 15.876 -0.056 -26.608 1.00 83.75 99 LEU A C 1
ATOM 817 O O . LEU A 1 99 ? 14.800 0.053 -27.193 1.00 83.75 99 LEU A O 1
ATOM 821 N N . ILE A 1 100 ? 16.363 0.896 -25.816 1.00 82.00 100 ILE A N 1
ATOM 822 C CA . ILE A 1 100 ? 15.749 2.209 -25.640 1.00 82.00 100 ILE A CA 1
ATOM 823 C C . ILE A 1 100 ? 16.807 3.295 -25.696 1.00 82.00 100 ILE A C 1
ATOM 825 O O . ILE A 1 100 ? 17.929 3.115 -25.225 1.00 82.00 100 ILE A O 1
ATOM 829 N N . ASP A 1 101 ? 16.399 4.446 -26.213 1.00 75.88 101 ASP A N 1
ATOM 830 C CA . ASP A 1 101 ? 17.145 5.686 -26.078 1.00 75.88 101 ASP A CA 1
ATOM 831 C C . ASP A 1 101 ? 16.532 6.525 -24.947 1.00 75.88 101 ASP A C 1
ATOM 833 O O . ASP A 1 101 ? 15.308 6.632 -24.821 1.00 75.88 101 ASP A O 1
ATOM 837 N N . LEU A 1 102 ? 17.398 7.082 -24.103 1.00 69.75 102 LEU A N 1
ATOM 838 C CA . LEU A 1 102 ? 17.046 7.952 -22.981 1.00 69.75 102 LEU A CA 1
ATOM 839 C C . LEU A 1 102 ? 17.217 9.437 -23.331 1.00 69.75 102 LEU A C 1
ATOM 841 O O . LEU A 1 102 ? 17.121 10.296 -22.452 1.00 69.75 102 LEU A O 1
ATOM 845 N N . SER A 1 103 ? 17.455 9.761 -24.602 1.00 61.53 103 SER A N 1
ATOM 846 C CA . SER A 1 103 ? 17.439 11.132 -25.092 1.00 61.53 103 SER A CA 1
ATOM 847 C C . SER A 1 103 ? 15.991 11.632 -25.264 1.00 61.53 103 SER A C 1
ATOM 849 O O . SER A 1 103 ? 15.210 11.120 -26.064 1.00 61.53 103 SER A O 1
ATOM 851 N N . TYR A 1 104 ? 15.593 12.650 -24.492 1.00 52.91 104 TYR A N 1
ATOM 852 C CA . TYR A 1 104 ? 14.316 13.353 -24.682 1.00 52.91 104 TYR A CA 1
ATOM 853 C C . TYR A 1 104 ? 14.598 14.840 -24.906 1.00 52.91 104 TYR A C 1
ATOM 855 O O . TYR A 1 104 ? 15.148 15.512 -24.033 1.00 52.91 104 TYR A O 1
ATOM 863 N N . TYR A 1 105 ? 14.269 15.360 -26.096 1.00 43.00 105 TYR A N 1
ATOM 864 C CA . TYR A 1 105 ? 14.508 16.764 -26.483 1.00 43.00 105 TYR A CA 1
ATOM 865 C C . TYR A 1 105 ? 15.952 17.254 -26.233 1.00 43.00 105 TYR A C 1
ATOM 867 O O . TYR A 1 105 ? 16.174 18.361 -25.742 1.00 43.00 105 TYR A O 1
ATOM 875 N N . GLY A 1 106 ? 16.956 16.422 -26.525 1.00 43.25 106 GLY A N 1
ATOM 876 C CA . GLY A 1 106 ? 18.369 16.795 -26.365 1.00 43.25 106 GLY A CA 1
ATOM 877 C C . GLY A 1 106 ? 18.863 16.869 -24.914 1.00 43.25 106 GLY A C 1
ATOM 878 O O . GLY A 1 106 ? 20.020 17.217 -24.692 1.00 43.25 106 GLY A O 1
ATOM 879 N N . ARG A 1 107 ? 18.032 16.516 -23.922 1.00 47.16 107 ARG A N 1
ATOM 880 C CA . ARG A 1 107 ? 18.475 16.260 -22.547 1.00 47.16 107 ARG A CA 1
ATOM 881 C C . ARG A 1 107 ? 18.597 14.758 -22.336 1.00 47.16 107 ARG A C 1
ATOM 883 O O . ARG A 1 107 ? 17.606 14.034 -22.320 1.00 47.16 107 ARG A O 1
ATOM 890 N N . THR A 1 108 ? 19.826 14.294 -22.169 1.00 53.59 108 THR A N 1
ATOM 891 C CA . THR A 1 108 ? 20.118 12.958 -21.654 1.00 53.59 108 THR A CA 1
ATOM 892 C C . THR A 1 108 ? 19.791 12.925 -20.166 1.00 53.59 108 THR A C 1
ATOM 894 O O . THR A 1 108 ? 20.234 13.808 -19.424 1.00 53.59 108 THR A O 1
ATOM 897 N N . TYR A 1 109 ? 19.049 11.920 -19.697 1.00 61.56 109 TYR A N 1
ATOM 898 C CA . TYR A 1 109 ? 18.933 11.678 -18.258 1.00 61.56 109 TYR A CA 1
ATOM 899 C C . TYR A 1 109 ? 20.310 11.266 -17.718 1.00 61.56 109 TYR A C 1
ATOM 901 O O . TYR A 1 109 ? 20.665 10.089 -17.745 1.00 61.56 109 TYR A O 1
ATOM 909 N N . LEU A 1 110 ? 21.104 12.242 -17.262 1.00 55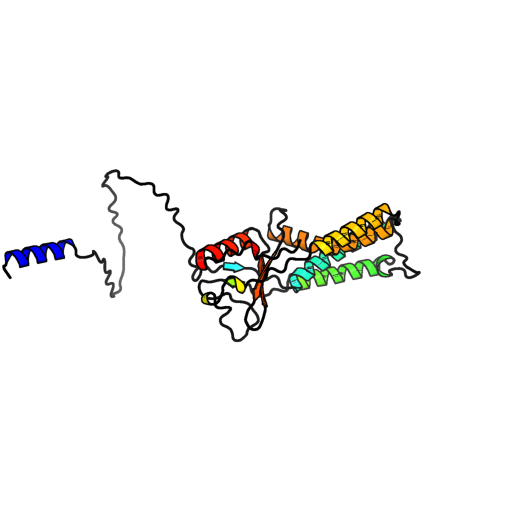.75 110 LEU A N 1
ATOM 910 C CA . LEU A 1 110 ? 22.491 12.070 -16.803 1.00 55.75 110 LEU A CA 1
ATOM 911 C C . LEU A 1 110 ? 22.634 10.892 -15.823 1.00 55.75 110 LEU A C 1
ATOM 913 O O . LEU A 1 110 ? 23.577 10.109 -15.909 1.00 55.75 110 LEU A O 1
ATOM 917 N N . THR A 1 111 ? 21.622 10.714 -14.968 1.00 59.28 111 THR A N 1
ATOM 918 C CA . THR A 1 111 ? 21.490 9.622 -13.997 1.00 59.28 111 THR A CA 1
ATOM 919 C C . THR A 1 111 ? 21.576 8.223 -14.593 1.00 59.28 111 THR A C 1
ATOM 921 O O . THR A 1 111 ? 21.983 7.319 -13.881 1.00 59.28 111 THR A O 1
ATOM 924 N N . TYR A 1 112 ? 21.213 8.014 -15.859 1.00 64.56 112 TYR A N 1
ATOM 925 C CA . TYR A 1 112 ? 21.231 6.696 -16.498 1.00 64.56 112 TYR A CA 1
ATOM 926 C C . TYR A 1 112 ? 22.407 6.496 -17.458 1.00 64.56 112 TYR A C 1
ATOM 928 O O . TYR A 1 112 ? 22.741 5.351 -17.766 1.00 64.56 112 TYR A O 1
ATOM 936 N N . HIS A 1 113 ? 23.057 7.569 -17.913 1.00 68.25 113 HIS A N 1
ATOM 937 C CA . HIS A 1 113 ? 24.234 7.473 -18.781 1.00 68.25 113 HIS A CA 1
ATOM 938 C C . HIS A 1 113 ? 25.494 7.124 -17.986 1.00 68.25 113 HIS A C 1
ATOM 940 O O . HIS A 1 113 ? 26.254 6.243 -18.385 1.00 68.25 113 HIS A O 1
ATOM 946 N N . GLU A 1 114 ? 25.690 7.755 -16.830 1.00 80.44 114 GLU A N 1
ATOM 947 C CA . GLU A 1 114 ? 26.861 7.528 -15.988 1.00 80.44 114 GLU A CA 1
ATOM 948 C C . GLU A 1 114 ? 26.600 6.423 -14.961 1.00 80.44 114 GLU A C 1
ATOM 950 O O . GLU A 1 114 ? 25.752 6.554 -14.078 1.00 80.44 114 GLU A O 1
ATOM 955 N N . ASN A 1 115 ? 27.362 5.327 -15.038 1.00 84.88 115 ASN A N 1
ATOM 956 C CA . ASN A 1 115 ? 27.179 4.182 -14.139 1.00 84.88 115 ASN A CA 1
ATOM 957 C C . ASN A 1 115 ? 27.364 4.550 -12.659 1.00 84.88 115 ASN A C 1
ATOM 959 O O . ASN A 1 115 ? 26.612 4.064 -11.820 1.00 84.88 115 ASN A O 1
ATOM 963 N N . LEU A 1 116 ? 28.330 5.418 -12.335 1.00 87.12 116 LEU A N 1
ATOM 964 C CA . LEU A 1 116 ? 28.563 5.847 -10.954 1.00 87.12 116 LEU A CA 1
ATOM 965 C C . LEU A 1 116 ? 27.366 6.639 -10.413 1.00 87.12 116 LEU A C 1
ATOM 967 O O . LEU A 1 116 ? 26.840 6.309 -9.352 1.00 87.12 116 LEU A O 1
ATOM 971 N N . THR A 1 117 ? 26.900 7.632 -11.171 1.00 86.00 117 THR A N 1
ATOM 972 C CA . THR A 1 117 ? 25.748 8.469 -10.819 1.00 86.00 117 THR A CA 1
ATOM 973 C C . THR A 1 117 ? 24.481 7.626 -10.650 1.00 86.00 117 THR A C 1
ATOM 975 O O . THR A 1 117 ? 23.750 7.812 -9.676 1.00 86.00 117 THR A O 1
ATOM 978 N N . PHE A 1 118 ? 24.265 6.631 -11.520 1.00 88.44 118 PHE A N 1
ATOM 979 C CA . PHE A 1 118 ? 23.166 5.671 -11.390 1.00 88.44 118 PHE A CA 1
ATOM 980 C C . PHE A 1 118 ? 23.242 4.865 -10.086 1.00 88.44 118 PHE A C 1
ATOM 982 O O . PHE A 1 118 ? 22.263 4.773 -9.347 1.00 88.44 118 PHE A O 1
ATOM 989 N N . ILE A 1 119 ? 24.410 4.288 -9.783 1.00 90.88 119 ILE A N 1
ATOM 990 C CA . ILE A 1 119 ? 24.611 3.461 -8.585 1.00 90.88 119 ILE A CA 1
ATOM 991 C C . ILE A 1 119 ? 24.377 4.287 -7.316 1.00 90.88 119 ILE A C 1
ATOM 993 O O . ILE A 1 119 ? 23.675 3.833 -6.412 1.00 90.88 119 ILE A O 1
ATOM 997 N N . VAL A 1 120 ? 24.922 5.507 -7.257 1.00 90.62 120 VAL A N 1
ATOM 998 C CA . VAL A 1 120 ? 24.735 6.417 -6.116 1.00 90.62 120 VAL A CA 1
ATOM 999 C C . VAL A 1 120 ? 23.258 6.771 -5.938 1.00 90.62 120 VAL A C 1
ATOM 1001 O O . VAL A 1 120 ? 22.753 6.733 -4.817 1.00 90.62 120 VAL A O 1
ATOM 1004 N N . TYR A 1 121 ? 22.547 7.057 -7.031 1.00 89.88 121 TYR A N 1
ATOM 1005 C CA . TYR A 1 121 ? 21.113 7.343 -7.007 1.00 89.88 121 TYR A CA 1
ATOM 1006 C C . TYR A 1 121 ? 20.299 6.177 -6.425 1.00 89.88 121 TYR A C 1
ATOM 1008 O O . TYR A 1 121 ? 19.562 6.367 -5.457 1.00 89.88 121 TYR A O 1
ATOM 1016 N N . ILE A 1 122 ? 20.490 4.960 -6.948 1.00 93.50 122 ILE A N 1
ATOM 1017 C CA . ILE A 1 122 ? 19.795 3.756 -6.463 1.00 93.50 122 ILE A CA 1
ATOM 1018 C C . ILE A 1 122 ? 20.106 3.494 -4.987 1.00 93.50 122 ILE A C 1
ATOM 1020 O O . ILE A 1 122 ? 19.217 3.137 -4.214 1.00 93.50 122 ILE A O 1
ATOM 1024 N N . PHE A 1 123 ? 21.358 3.696 -4.574 1.00 94.00 123 PHE A N 1
ATOM 1025 C CA . PHE A 1 123 ? 21.757 3.521 -3.184 1.00 94.00 123 PHE A CA 1
ATOM 1026 C C . PHE A 1 123 ? 21.044 4.507 -2.245 1.00 94.00 123 PHE A C 1
ATOM 1028 O O . PHE A 1 123 ? 20.538 4.100 -1.198 1.00 94.00 123 PHE A O 1
ATOM 1035 N N . LEU A 1 124 ? 20.945 5.785 -2.623 1.00 93.19 124 LEU A N 1
ATOM 1036 C CA . LEU A 1 124 ? 20.230 6.795 -1.836 1.00 93.19 124 LEU A CA 1
ATOM 1037 C C . LEU A 1 124 ? 18.727 6.505 -1.751 1.00 93.19 124 LEU A C 1
ATOM 1039 O O . LEU A 1 124 ? 18.151 6.594 -0.664 1.00 93.19 124 LEU A O 1
ATOM 1043 N N . GLU A 1 125 ? 18.094 6.111 -2.860 1.00 93.19 125 GLU A N 1
ATOM 1044 C CA . GLU A 1 125 ? 16.688 5.691 -2.855 1.00 93.19 125 GLU A CA 1
ATOM 1045 C C . GLU A 1 125 ? 16.465 4.477 -1.953 1.00 93.19 125 GLU A C 1
ATOM 1047 O O . GLU A 1 125 ? 15.484 4.427 -1.210 1.00 93.19 125 GLU A O 1
ATOM 1052 N N . PHE A 1 126 ? 17.385 3.512 -1.978 1.00 95.00 126 PHE A N 1
ATOM 1053 C CA . PHE A 1 126 ? 17.311 2.326 -1.135 1.00 95.00 126 PHE A CA 1
ATOM 1054 C C . PHE A 1 126 ? 17.404 2.681 0.354 1.00 95.00 126 PHE A C 1
ATOM 1056 O O . PHE A 1 126 ? 16.593 2.206 1.154 1.00 95.00 126 PHE A O 1
ATOM 1063 N N . LEU A 1 127 ? 18.327 3.571 0.734 1.00 95.19 127 LEU A N 1
ATOM 1064 C CA . LEU A 1 127 ? 18.417 4.085 2.104 1.00 95.19 127 LEU A CA 1
ATOM 1065 C C . LEU A 1 127 ? 17.138 4.816 2.526 1.00 95.19 127 LEU A C 1
ATOM 1067 O O . LEU A 1 127 ? 16.633 4.587 3.628 1.00 95.19 127 LEU A O 1
ATOM 1071 N N . ALA A 1 128 ? 16.580 5.653 1.647 1.00 93.44 128 ALA A N 1
ATOM 1072 C CA . ALA A 1 128 ? 15.317 6.335 1.901 1.00 93.44 128 ALA A CA 1
ATOM 1073 C C . ALA A 1 128 ? 14.162 5.335 2.078 1.00 93.44 128 ALA A C 1
ATOM 1075 O O . ALA A 1 128 ? 13.376 5.459 3.019 1.00 93.44 128 ALA A O 1
ATOM 1076 N N . ALA A 1 129 ? 14.084 4.303 1.233 1.00 93.94 129 ALA A N 1
ATOM 1077 C CA . ALA A 1 129 ? 13.071 3.258 1.330 1.00 93.94 129 ALA A CA 1
ATOM 1078 C C . ALA A 1 129 ? 13.144 2.526 2.677 1.00 93.94 129 ALA A C 1
ATOM 1080 O O . ALA A 1 129 ? 12.115 2.354 3.332 1.00 93.94 129 ALA A O 1
ATOM 1081 N N . ILE A 1 130 ? 14.349 2.160 3.131 1.00 92.56 130 ILE A N 1
ATOM 1082 C CA . ILE A 1 130 ? 14.567 1.548 4.450 1.00 92.56 130 ILE A CA 1
ATOM 1083 C C . ILE A 1 130 ? 14.111 2.492 5.562 1.00 92.56 130 ILE A C 1
ATOM 1085 O O . ILE A 1 130 ? 13.344 2.085 6.438 1.00 92.56 130 ILE A O 1
ATOM 1089 N N . TYR A 1 131 ? 14.552 3.751 5.523 1.00 92.00 131 TYR A N 1
ATOM 1090 C CA . TYR A 1 131 ? 14.188 4.748 6.525 1.00 92.00 131 TYR A CA 1
ATOM 1091 C C . TYR A 1 131 ? 12.665 4.858 6.667 1.00 92.00 131 TYR A C 1
ATOM 1093 O O . TYR A 1 131 ? 12.122 4.639 7.752 1.00 92.00 131 TYR A O 1
ATOM 1101 N N . PHE A 1 132 ? 11.962 5.091 5.557 1.00 90.69 132 PHE A N 1
ATOM 1102 C CA . PHE A 1 132 ? 10.507 5.229 5.536 1.00 90.69 132 PHE A CA 1
ATOM 1103 C C . PHE A 1 132 ? 9.767 3.938 5.907 1.00 90.69 132 PHE A C 1
ATOM 1105 O O . PHE A 1 132 ? 8.710 3.993 6.538 1.00 90.69 132 PHE A O 1
ATOM 1112 N N . TYR A 1 133 ? 10.326 2.770 5.582 1.00 88.88 133 TYR A N 1
ATOM 1113 C CA . TYR A 1 133 ? 9.758 1.483 5.978 1.00 88.88 133 TYR A CA 1
ATOM 1114 C C . TYR A 1 133 ? 9.750 1.307 7.502 1.00 88.88 133 TYR A C 1
ATOM 1116 O O . TYR A 1 133 ? 8.786 0.776 8.064 1.00 88.88 133 TYR A O 1
ATOM 1124 N N . HIS A 1 134 ? 10.803 1.770 8.180 1.00 86.75 134 HIS A N 1
ATOM 1125 C CA . HIS A 1 134 ? 10.951 1.641 9.629 1.00 86.75 134 HIS A CA 1
ATOM 1126 C C . HIS A 1 134 ? 10.219 2.711 10.440 1.00 86.75 134 HIS A C 1
ATOM 1128 O O . HIS A 1 134 ? 10.055 2.521 11.649 1.00 86.75 134 HIS A O 1
ATOM 1134 N N . ILE A 1 135 ? 9.724 3.782 9.812 1.00 83.75 135 ILE A N 1
ATOM 1135 C CA . ILE A 1 135 ? 8.839 4.736 10.484 1.00 83.75 135 ILE A CA 1
ATOM 1136 C C . ILE A 1 135 ? 7.561 4.005 10.898 1.00 83.75 135 ILE A C 1
ATOM 1138 O O . ILE A 1 135 ? 6.739 3.602 10.072 1.00 83.75 135 ILE A O 1
ATOM 1142 N N . LYS A 1 136 ? 7.402 3.830 12.210 1.00 70.25 136 LYS A N 1
ATOM 1143 C CA . LYS A 1 136 ? 6.221 3.219 12.813 1.00 70.25 136 LYS A CA 1
ATOM 1144 C C . LYS A 1 136 ? 5.358 4.292 13.450 1.00 70.25 136 LYS A C 1
ATOM 1146 O O . LYS A 1 136 ? 5.834 5.077 14.265 1.00 70.25 136 LYS A O 1
ATOM 1151 N N . GLU A 1 137 ? 4.075 4.263 13.122 1.00 72.81 137 GLU A N 1
ATOM 1152 C CA . GLU A 1 137 ? 3.051 4.894 13.945 1.00 72.81 137 GLU A CA 1
ATOM 1153 C C . GLU A 1 137 ? 2.486 3.881 14.938 1.00 72.81 137 GLU A C 1
ATOM 1155 O O . GLU A 1 137 ? 2.661 2.670 14.783 1.00 72.81 137 GLU A O 1
ATOM 1160 N N . LYS A 1 138 ? 1.819 4.376 15.984 1.00 78.19 138 LYS A N 1
ATOM 1161 C CA . LYS A 1 138 ? 1.116 3.492 16.914 1.00 78.19 138 LYS A CA 1
ATOM 1162 C C . LYS A 1 138 ? -0.074 2.838 16.215 1.00 78.19 138 LYS A C 1
ATOM 1164 O O . LYS A 1 138 ? -0.750 3.471 15.402 1.00 78.19 138 LYS A O 1
ATOM 1169 N N . ASP A 1 139 ? -0.325 1.589 16.581 1.00 86.38 139 ASP A N 1
ATOM 1170 C CA . ASP A 1 139 ? -1.450 0.804 16.085 1.00 86.38 139 ASP A CA 1
ATOM 1171 C C . ASP A 1 139 ? -2.797 1.418 16.509 1.00 86.38 139 ASP A C 1
ATOM 1173 O O . ASP A 1 139 ? -2.902 2.103 17.528 1.00 86.38 139 ASP A O 1
ATOM 1177 N N . ILE A 1 140 ? -3.837 1.158 15.720 1.00 87.94 140 ILE A N 1
ATOM 1178 C CA . ILE A 1 140 ? -5.224 1.499 16.041 1.00 87.94 140 ILE A CA 1
ATOM 1179 C C . ILE A 1 140 ? -5.785 0.391 16.927 1.00 87.94 140 ILE A C 1
ATOM 1181 O O . ILE A 1 140 ? -5.719 -0.786 16.567 1.00 87.94 140 ILE A O 1
ATOM 1185 N N . ILE A 1 141 ? -6.361 0.762 18.068 1.00 89.31 141 ILE A N 1
ATOM 1186 C CA . ILE A 1 141 ? -6.932 -0.189 19.028 1.00 89.31 141 ILE A CA 1
ATOM 1187 C C . ILE A 1 141 ? -8.441 0.031 19.090 1.00 89.31 141 ILE A C 1
ATOM 1189 O O . ILE A 1 141 ? -8.896 1.135 19.394 1.00 89.31 141 ILE A O 1
ATOM 1193 N N . ILE A 1 142 ? -9.199 -1.024 18.802 1.00 89.56 142 ILE A N 1
ATOM 1194 C CA . ILE A 1 142 ? -10.663 -1.062 18.862 1.00 89.56 142 ILE A CA 1
ATOM 1195 C C . ILE A 1 142 ? -11.059 -1.951 20.048 1.00 89.56 142 ILE A C 1
ATOM 1197 O O . ILE A 1 142 ? -10.793 -3.158 20.028 1.00 89.56 142 ILE A O 1
ATOM 1201 N N . ASN A 1 143 ? -11.678 -1.358 21.070 1.00 88.94 143 ASN A N 1
ATOM 1202 C CA . ASN A 1 143 ? -12.245 -2.074 22.221 1.00 88.94 143 ASN A CA 1
ATOM 1203 C C . ASN A 1 143 ? -13.785 -1.972 22.225 1.00 88.94 143 ASN A C 1
ATOM 1205 O O . ASN A 1 143 ? -14.372 -1.714 21.173 1.00 88.94 143 ASN A O 1
ATOM 1209 N N . ASN A 1 144 ? -14.472 -2.229 23.345 1.00 87.38 144 ASN A N 1
ATOM 1210 C CA . ASN A 1 144 ? -15.939 -2.134 23.363 1.00 87.38 144 ASN A CA 1
ATOM 1211 C C . ASN A 1 144 ? -16.461 -0.685 23.325 1.00 87.38 144 ASN A C 1
ATOM 1213 O O . ASN A 1 144 ? -17.587 -0.477 22.884 1.00 87.38 144 ASN A O 1
ATOM 1217 N N . SER A 1 145 ? -15.680 0.300 23.771 1.00 84.88 145 SER A N 1
ATOM 1218 C CA . SER A 1 145 ? -16.169 1.672 23.991 1.00 84.88 145 SER A CA 1
ATOM 1219 C C . SER A 1 145 ? -15.560 2.705 23.043 1.00 84.88 145 SER A C 1
ATOM 1221 O O . SER A 1 145 ? -16.241 3.638 22.627 1.00 84.88 145 SER A O 1
ATOM 1223 N N . TYR A 1 146 ? -14.291 2.542 22.671 1.00 87.00 146 TYR A N 1
ATOM 1224 C CA . TYR A 1 146 ? -13.522 3.507 21.894 1.00 87.00 146 TYR A CA 1
ATOM 1225 C C . TYR A 1 146 ? -12.713 2.866 20.758 1.00 87.00 146 TYR A C 1
ATOM 1227 O O . TYR A 1 146 ? -12.141 1.778 20.879 1.00 87.00 146 TYR A O 1
ATOM 1235 N N . ILE A 1 147 ? -12.583 3.614 19.663 1.00 87.88 147 ILE A N 1
ATOM 1236 C CA . ILE A 1 147 ? -11.548 3.401 18.649 1.00 87.88 147 ILE A CA 1
ATOM 1237 C C . ILE A 1 147 ? -10.452 4.433 18.882 1.00 87.88 147 ILE A C 1
ATOM 1239 O O . ILE A 1 147 ? -10.645 5.630 18.656 1.00 87.88 147 ILE A O 1
ATOM 1243 N N . THR A 1 148 ? -9.287 3.989 19.334 1.00 86.12 148 THR A N 1
ATOM 1244 C CA . THR A 1 148 ? -8.173 4.893 19.635 1.00 86.12 148 THR A CA 1
ATOM 1245 C C . THR A 1 148 ? -7.255 5.053 18.423 1.00 86.12 148 THR A C 1
ATOM 1247 O O . THR A 1 148 ? -6.820 4.082 17.805 1.00 86.12 148 THR A O 1
ATOM 1250 N N . TYR A 1 149 ? -6.981 6.314 18.081 1.00 78.12 149 TYR A N 1
ATOM 1251 C CA . TYR A 1 149 ? -6.067 6.732 17.017 1.00 78.12 149 TYR A CA 1
ATOM 1252 C C . TYR A 1 149 ? -4.927 7.547 17.634 1.00 78.12 149 TYR A C 1
ATOM 1254 O O . TYR A 1 149 ? -5.148 8.280 18.599 1.00 78.12 149 TYR A O 1
ATOM 1262 N N . PHE A 1 150 ? -3.728 7.490 17.055 1.00 64.25 150 PHE A N 1
ATOM 1263 C CA . PHE A 1 150 ? -2.607 8.318 17.506 1.00 64.25 150 PHE A CA 1
ATOM 1264 C C . PHE A 1 150 ? -2.745 9.788 17.056 1.00 64.25 150 PHE A C 1
ATOM 1266 O O . PHE A 1 150 ? -3.373 10.073 16.035 1.00 64.25 150 PHE A O 1
ATOM 1273 N N . GLY A 1 151 ? -2.171 10.719 17.831 1.00 55.19 151 GLY A N 1
ATOM 1274 C CA . GLY A 1 151 ? -2.059 12.146 17.486 1.00 55.19 151 GLY A CA 1
ATOM 1275 C C . GLY A 1 151 ? -3.068 13.102 18.138 1.00 55.19 151 GLY A C 1
ATOM 1276 O O . GLY A 1 151 ? -2.926 14.309 17.984 1.00 55.19 151 GLY A O 1
ATOM 1277 N N . ASN A 1 152 ? -4.052 12.613 18.899 1.00 49.09 152 ASN A N 1
ATOM 1278 C CA . ASN A 1 152 ? -4.879 13.484 19.739 1.00 49.09 152 ASN A CA 1
ATOM 1279 C C . ASN A 1 152 ? -4.365 13.435 21.176 1.00 49.09 152 ASN A C 1
ATOM 1281 O O . ASN A 1 152 ? -4.699 12.517 21.921 1.00 49.09 152 ASN A O 1
ATOM 1285 N N . ASN A 1 153 ? -3.603 14.448 21.577 1.00 44.50 153 ASN A N 1
ATOM 1286 C CA . ASN A 1 153 ? -3.036 14.528 22.925 1.00 44.50 153 ASN A CA 1
ATOM 1287 C C . ASN A 1 153 ? -4.100 14.585 24.045 1.00 44.50 153 ASN A C 1
ATOM 1289 O O . ASN A 1 153 ? -3.751 14.351 25.193 1.00 44.50 153 ASN A O 1
ATOM 1293 N N . ASN A 1 154 ? -5.389 14.800 23.719 1.00 49.41 154 ASN A N 1
ATOM 1294 C CA . ASN A 1 154 ? -6.470 15.003 24.697 1.00 49.41 154 ASN A CA 1
ATOM 1295 C C . ASN A 1 154 ? -7.767 14.186 24.467 1.00 49.41 154 ASN A C 1
ATOM 1297 O O . ASN A 1 154 ? -8.756 14.447 25.147 1.00 49.41 154 ASN A O 1
ATOM 1301 N N . SER A 1 155 ? -7.841 13.231 23.526 1.00 56.41 155 SER A N 1
ATOM 1302 C CA . SER A 1 155 ? -9.112 12.517 23.256 1.00 56.41 155 SER A CA 1
ATOM 1303 C C . SER A 1 155 ? -9.063 11.052 23.670 1.00 56.41 155 SER A C 1
ATOM 1305 O O . SER A 1 155 ? -8.139 10.348 23.269 1.00 56.41 155 SER A O 1
ATOM 1307 N N . LYS A 1 156 ? -10.120 10.569 24.333 1.00 62.25 156 LYS A N 1
ATOM 1308 C CA . LYS A 1 156 ? -10.368 9.159 24.700 1.00 62.25 156 LYS A CA 1
ATOM 1309 C C . LYS A 1 156 ? -10.480 8.187 23.502 1.00 62.25 156 LYS A C 1
ATOM 1311 O O . LYS A 1 156 ? -10.829 7.030 23.676 1.00 62.25 156 LYS A O 1
ATOM 1316 N N . GLY A 1 157 ? -10.144 8.620 22.287 1.00 75.19 157 GLY A N 1
ATOM 1317 C CA . GLY A 1 157 ? -10.478 7.935 21.044 1.00 75.19 157 GLY A CA 1
ATOM 1318 C C . GLY A 1 157 ? -11.829 8.403 20.513 1.00 75.19 157 GLY A C 1
ATOM 1319 O O . GLY A 1 157 ? -12.375 9.409 20.960 1.00 75.19 157 GLY A O 1
ATOM 1320 N N . LEU A 1 158 ? -12.331 7.701 19.507 1.00 83.56 158 LEU A N 1
ATOM 1321 C CA . LEU A 1 158 ? -13.659 7.900 18.953 1.00 83.56 158 LEU A CA 1
ATOM 1322 C C . LEU A 1 158 ? -14.647 6.992 19.692 1.00 83.56 158 LEU A C 1
ATOM 1324 O O . LEU A 1 158 ? -14.498 5.772 19.622 1.00 83.56 158 LEU A O 1
ATOM 1328 N N . ASP A 1 159 ? -15.632 7.599 20.355 1.00 84.56 159 ASP A N 1
ATOM 1329 C CA . ASP A 1 159 ? -16.728 6.890 21.016 1.00 84.56 159 ASP A CA 1
ATOM 1330 C C . ASP A 1 159 ? -17.511 6.044 20.022 1.00 84.56 159 ASP A C 1
ATOM 1332 O O . ASP A 1 159 ? -17.988 6.523 18.987 1.00 84.56 159 ASP A O 1
ATOM 1336 N N . ILE A 1 160 ? -17.651 4.773 20.365 1.00 84.06 160 ILE A N 1
ATOM 1337 C CA . ILE A 1 160 ? -18.301 3.788 19.518 1.00 84.06 160 ILE A CA 1
ATOM 1338 C C . ILE A 1 160 ? -19.823 3.956 19.535 1.00 84.06 160 ILE A C 1
ATOM 1340 O O . ILE A 1 160 ? -20.456 3.792 18.499 1.00 84.06 160 ILE A O 1
ATOM 1344 N N . GLU A 1 161 ? -20.405 4.379 20.657 1.00 81.31 161 GLU A N 1
ATOM 1345 C CA . GLU A 1 161 ? -21.855 4.604 20.792 1.00 81.31 161 GLU A CA 1
ATOM 1346 C C . GLU A 1 161 ? -22.392 5.704 19.862 1.00 81.31 161 GLU A C 1
ATOM 1348 O O . GLU A 1 161 ? -23.567 5.713 19.507 1.00 81.31 161 GLU A O 1
ATOM 1353 N N . ILE A 1 162 ? -21.531 6.635 19.443 1.00 83.44 162 ILE A N 1
ATOM 1354 C CA . ILE A 1 162 ? -21.908 7.757 18.571 1.00 83.44 162 ILE A CA 1
ATOM 1355 C C . ILE A 1 162 ? -21.895 7.336 17.090 1.00 83.44 162 ILE A C 1
ATOM 1357 O O . ILE A 1 162 ? -22.449 8.031 16.233 1.00 83.44 162 ILE A O 1
ATOM 1361 N N . LEU A 1 163 ? -21.256 6.209 16.761 1.00 85.06 163 LEU A N 1
ATOM 1362 C CA . LEU A 1 163 ? -21.158 5.737 15.388 1.00 85.06 163 LEU A CA 1
ATOM 1363 C C . LEU A 1 163 ? -22.491 5.200 14.884 1.00 85.06 163 LEU A C 1
ATOM 1365 O O . LEU A 1 163 ? -23.057 4.259 15.426 1.00 85.06 163 LEU A O 1
ATOM 1369 N N . ASN A 1 164 ? -22.929 5.744 13.756 1.00 85.25 164 ASN A N 1
ATOM 1370 C CA . ASN A 1 164 ? -24.025 5.205 12.972 1.00 85.25 164 ASN A CA 1
ATOM 1371 C C . ASN A 1 164 ? -23.594 4.985 11.518 1.00 85.25 164 ASN A C 1
ATOM 1373 O O . ASN A 1 164 ? -22.498 5.356 11.089 1.00 85.25 164 ASN A O 1
ATOM 1377 N N . GLU A 1 165 ? -24.483 4.396 10.722 1.00 83.44 165 GLU A N 1
ATOM 1378 C CA . GLU A 1 165 ? -24.196 4.090 9.322 1.00 83.44 165 GLU A CA 1
ATOM 1379 C C . GLU A 1 165 ? -23.809 5.307 8.471 1.00 83.44 165 GLU A C 1
ATOM 1381 O O . GLU A 1 165 ? -23.010 5.175 7.544 1.00 83.44 165 GLU A O 1
ATOM 1386 N N . LYS A 1 166 ? -24.343 6.492 8.792 1.00 86.50 166 LYS A N 1
ATOM 1387 C CA . LYS A 1 166 ? -24.113 7.737 8.043 1.00 86.50 166 LYS A CA 1
ATOM 1388 C C . LYS A 1 166 ? -22.727 8.325 8.301 1.00 86.50 166 LYS A C 1
ATOM 1390 O O . LYS A 1 166 ? -22.277 9.176 7.535 1.00 86.50 166 LYS A O 1
ATOM 1395 N N . ASN A 1 167 ? -22.042 7.898 9.363 1.00 89.25 167 ASN A N 1
ATOM 1396 C CA . ASN A 1 167 ? -20.671 8.325 9.632 1.00 89.25 167 ASN A CA 1
ATOM 1397 C C . ASN A 1 167 ? -19.679 7.776 8.602 1.00 89.25 167 ASN A C 1
ATOM 1399 O O . ASN A 1 167 ? -18.602 8.345 8.448 1.00 89.25 167 ASN A O 1
ATOM 1403 N N . PHE A 1 168 ? -19.997 6.691 7.901 1.00 88.56 168 PHE A N 1
ATOM 1404 C CA . PHE A 1 168 ? -19.054 6.064 6.984 1.00 88.56 168 PHE A CA 1
ATOM 1405 C C . PHE A 1 168 ? -19.115 6.681 5.593 1.00 88.56 168 PHE A C 1
ATOM 1407 O O . PHE A 1 168 ? -20.179 6.791 4.985 1.00 88.56 168 PHE A O 1
ATOM 1414 N N . ILE A 1 169 ? -17.948 7.051 5.070 1.00 85.44 169 ILE A N 1
ATOM 1415 C CA . ILE A 1 169 ? -17.821 7.609 3.727 1.00 85.44 169 ILE A CA 1
ATOM 1416 C C . ILE A 1 169 ? -17.383 6.500 2.776 1.00 85.44 169 ILE A C 1
ATOM 1418 O O . ILE A 1 169 ? -16.291 5.945 2.919 1.00 85.44 169 ILE A O 1
ATOM 1422 N N . ASN A 1 170 ? -18.224 6.232 1.779 1.00 82.00 170 ASN A N 1
ATOM 1423 C CA . ASN A 1 170 ? -17.833 5.475 0.600 1.00 82.00 170 ASN A CA 1
ATOM 1424 C C . ASN A 1 170 ? -17.269 6.454 -0.442 1.00 82.00 170 ASN A C 1
ATOM 1426 O O . ASN A 1 170 ? -18.003 7.103 -1.190 1.00 82.00 170 ASN A O 1
ATOM 1430 N N . GLU A 1 171 ? -15.950 6.600 -0.437 1.00 72.31 171 GLU A N 1
ATOM 1431 C CA . GLU A 1 171 ? -15.203 7.226 -1.515 1.00 72.31 171 GLU A CA 1
ATOM 1432 C C . GLU A 1 171 ? -15.082 6.172 -2.618 1.00 72.31 171 GLU A C 1
ATOM 1434 O O . GLU A 1 171 ? -14.142 5.380 -2.632 1.00 72.31 171 GLU A O 1
ATOM 1439 N N . LYS A 1 172 ? -16.056 6.133 -3.539 1.00 62.34 172 LYS A N 1
ATOM 1440 C CA . LYS A 1 172 ? -15.933 5.324 -4.756 1.00 62.34 172 LYS A CA 1
ATOM 1441 C C . LYS A 1 172 ? -14.678 5.787 -5.490 1.00 62.34 172 LYS A C 1
ATOM 1443 O O . LYS A 1 172 ? -14.714 6.802 -6.190 1.00 62.34 172 LYS A O 1
ATOM 1448 N N . TYR A 1 173 ? -13.570 5.072 -5.298 1.00 59.00 173 TYR A N 1
ATOM 1449 C CA . TYR A 1 173 ? -12.337 5.338 -6.016 1.00 59.00 173 TYR A CA 1
ATOM 1450 C C . TYR A 1 173 ? -12.679 5.283 -7.502 1.00 59.00 173 TYR A C 1
ATOM 1452 O O . TYR A 1 173 ? -13.365 4.366 -7.963 1.00 59.00 173 TYR A O 1
ATOM 1460 N N . ASN A 1 174 ? -12.325 6.336 -8.233 1.00 55.44 174 ASN A N 1
ATOM 1461 C CA . ASN A 1 174 ? -12.826 6.550 -9.581 1.00 55.44 174 ASN A CA 1
ATOM 1462 C C . ASN A 1 174 ? -12.116 5.564 -10.529 1.00 55.44 174 ASN A C 1
ATOM 1464 O O . ASN A 1 174 ? -11.165 5.931 -11.216 1.00 55.44 174 ASN A O 1
ATOM 1468 N N . LEU A 1 175 ? -12.590 4.311 -10.582 1.00 59.50 175 LEU A N 1
ATOM 1469 C CA . LEU A 1 175 ? -12.187 3.269 -11.540 1.00 59.50 175 LEU A CA 1
ATOM 1470 C C . LEU A 1 175 ? -12.123 3.817 -12.975 1.00 59.50 175 LEU A C 1
ATOM 1472 O O . LEU A 1 175 ? -11.284 3.402 -13.770 1.00 59.50 175 LEU A O 1
ATOM 1476 N N . LYS A 1 176 ? -12.950 4.830 -13.270 1.00 61.88 176 LYS A N 1
ATOM 1477 C CA . LYS A 1 176 ? -12.948 5.600 -14.517 1.00 61.88 176 LYS A CA 1
ATOM 1478 C C . LYS A 1 176 ? -11.575 6.169 -14.878 1.00 61.88 176 LYS A C 1
ATOM 1480 O O . LYS A 1 176 ? -11.181 6.052 -16.027 1.00 61.88 176 LYS A O 1
ATOM 1485 N N . ILE A 1 177 ? -10.827 6.744 -13.934 1.00 65.75 177 ILE A N 1
ATOM 1486 C CA . ILE A 1 177 ? -9.506 7.329 -14.223 1.00 65.75 177 ILE A CA 1
ATOM 1487 C C . ILE A 1 177 ? -8.502 6.224 -14.562 1.00 65.75 177 ILE A C 1
ATOM 1489 O O . ILE A 1 177 ? -7.780 6.342 -15.546 1.00 65.75 177 ILE A O 1
ATOM 1493 N N . ASN A 1 178 ? -8.493 5.128 -13.798 1.00 67.00 178 ASN A N 1
ATOM 1494 C CA . ASN A 1 178 ? -7.617 3.979 -14.052 1.00 67.00 178 ASN A CA 1
ATOM 1495 C C . ASN A 1 178 ? -7.898 3.355 -15.432 1.00 67.00 178 ASN A C 1
ATOM 1497 O O . ASN A 1 178 ? -6.966 3.050 -16.174 1.00 67.00 178 ASN A O 1
ATOM 1501 N N . PHE A 1 179 ? -9.177 3.230 -15.794 1.00 69.25 179 PHE A N 1
ATOM 1502 C CA . PHE A 1 179 ? -9.618 2.712 -17.088 1.00 69.25 179 PHE A CA 1
ATOM 1503 C C . PHE A 1 179 ? -9.283 3.658 -18.251 1.00 69.25 179 PHE A C 1
ATOM 1505 O O . PHE A 1 179 ? -8.805 3.202 -19.284 1.00 69.25 179 PHE A O 1
ATOM 1512 N N . ILE A 1 180 ? -9.453 4.973 -18.073 1.00 73.06 180 ILE A N 1
ATOM 1513 C CA . ILE A 1 180 ? -9.066 5.983 -19.073 1.00 73.06 180 ILE A CA 1
ATOM 1514 C C . ILE A 1 180 ? -7.558 5.944 -19.323 1.00 73.06 180 ILE A C 1
ATOM 1516 O O . ILE A 1 180 ? -7.136 5.931 -20.475 1.00 73.06 180 ILE A O 1
ATOM 1520 N N . PHE A 1 181 ? -6.744 5.872 -18.264 1.00 69.50 181 PHE A N 1
ATOM 1521 C CA . PHE A 1 181 ? -5.298 5.715 -18.413 1.00 69.50 181 PHE A CA 1
ATOM 1522 C C . PHE A 1 181 ? -4.962 4.428 -19.171 1.00 69.50 181 PHE A C 1
ATOM 1524 O O . PHE A 1 181 ? -4.094 4.445 -20.041 1.00 69.50 181 PHE A O 1
ATOM 1531 N N . PHE A 1 182 ? -5.619 3.309 -18.845 1.00 73.06 182 PHE A N 1
ATOM 1532 C CA . PHE A 1 182 ? -5.366 2.027 -19.509 1.00 73.06 182 PHE A CA 1
ATOM 1533 C C . PHE A 1 182 ? -5.710 2.091 -21.000 1.00 73.06 182 PHE A C 1
ATOM 1535 O O . PHE A 1 182 ? -4.897 1.695 -21.830 1.00 73.06 182 PHE A O 1
ATOM 1542 N N . ILE A 1 183 ? -6.862 2.672 -21.348 1.00 76.31 183 ILE A N 1
ATOM 1543 C CA . ILE A 1 183 ? -7.248 2.923 -22.741 1.00 76.31 183 ILE A CA 1
ATOM 1544 C C . ILE A 1 183 ? -6.219 3.811 -23.435 1.00 76.31 183 ILE A C 1
ATOM 1546 O O . ILE A 1 183 ? -5.817 3.501 -24.551 1.00 76.31 183 ILE A O 1
ATOM 1550 N N . PHE A 1 184 ? -5.761 4.883 -22.784 1.00 72.00 184 PHE A N 1
ATOM 1551 C CA . PHE A 1 184 ? -4.735 5.755 -23.349 1.00 72.00 184 PHE A CA 1
ATOM 1552 C C . PHE A 1 184 ? -3.450 4.979 -23.659 1.00 72.00 184 PHE A C 1
ATOM 1554 O O . PHE A 1 184 ? -2.871 5.173 -24.721 1.00 72.00 184 PHE A O 1
ATOM 1561 N N . LEU A 1 185 ? -3.046 4.049 -22.787 1.00 71.44 185 LEU A N 1
ATOM 1562 C CA . LEU A 1 185 ? -1.868 3.204 -22.998 1.00 71.44 185 LEU A CA 1
ATOM 1563 C C . LEU A 1 185 ? -2.066 2.193 -24.142 1.00 71.44 185 LEU A C 1
ATOM 1565 O O . LEU A 1 185 ? -1.147 1.965 -24.924 1.00 71.44 185 LEU A O 1
ATOM 1569 N N . VAL A 1 186 ? -3.270 1.636 -24.291 1.00 73.31 186 VAL A N 1
ATOM 1570 C CA . VAL A 1 186 ? -3.621 0.742 -25.409 1.00 73.31 186 VAL A CA 1
ATOM 1571 C C . VAL A 1 186 ? -3.672 1.502 -26.739 1.00 73.31 186 VAL A C 1
ATOM 1573 O O . VAL A 1 186 ? -3.118 1.029 -27.727 1.00 73.31 186 VAL A O 1
ATOM 1576 N N . ILE A 1 187 ? -4.277 2.694 -26.775 1.00 71.75 187 ILE A N 1
ATOM 1577 C CA . ILE A 1 187 ? -4.305 3.562 -27.966 1.00 71.75 187 ILE A CA 1
ATOM 1578 C C . ILE A 1 187 ? -2.886 3.984 -28.342 1.00 71.75 187 ILE A C 1
ATOM 1580 O O . ILE A 1 187 ? -2.525 3.930 -29.513 1.00 71.75 187 ILE A O 1
ATOM 1584 N N . ALA A 1 188 ? -2.075 4.352 -27.349 1.00 64.56 188 ALA A N 1
ATOM 1585 C CA . ALA A 1 188 ? -0.658 4.626 -27.519 1.00 64.56 188 ALA A CA 1
ATOM 1586 C C . ALA A 1 188 ? 0.063 3.445 -28.189 1.00 64.56 188 ALA A C 1
ATOM 1588 O O . ALA A 1 188 ? 0.743 3.627 -29.193 1.00 64.56 188 ALA A O 1
ATOM 1589 N N . PHE A 1 189 ? -0.142 2.225 -27.693 1.00 65.12 189 PHE A N 1
ATOM 1590 C CA . PHE A 1 189 ? 0.467 1.021 -28.258 1.00 65.12 189 PHE A CA 1
ATOM 1591 C C . PHE A 1 189 ? 0.016 0.731 -29.701 1.00 65.12 189 PHE A C 1
ATOM 1593 O O . PHE A 1 189 ? 0.843 0.429 -30.556 1.00 65.12 189 PHE A O 1
ATOM 1600 N N . ILE A 1 190 ? -1.282 0.862 -29.994 1.00 68.69 190 ILE A N 1
ATOM 1601 C CA . ILE A 1 190 ? -1.846 0.608 -31.332 1.00 68.69 190 ILE A CA 1
ATOM 1602 C C . ILE A 1 190 ? -1.454 1.709 -32.331 1.00 68.69 190 ILE A C 1
ATOM 1604 O O . ILE A 1 190 ? -1.264 1.431 -33.511 1.00 68.69 190 ILE A O 1
ATOM 1608 N N . GLY A 1 191 ? -1.292 2.951 -31.870 1.00 66.81 191 GLY A N 1
ATOM 1609 C CA . GLY A 1 191 ? -0.982 4.121 -32.696 1.00 66.81 191 GLY A CA 1
ATOM 1610 C C . GLY A 1 191 ? 0.439 4.171 -33.266 1.00 66.81 191 GLY A C 1
ATOM 1611 O O . GLY A 1 191 ? 0.834 5.215 -33.777 1.00 66.81 191 GLY A O 1
ATOM 1612 N N . GLY A 1 192 ? 1.220 3.089 -33.166 1.00 61.50 192 GLY A N 1
ATOM 1613 C CA . GLY A 1 192 ? 2.585 3.027 -33.697 1.00 61.50 192 GLY A CA 1
ATOM 1614 C C . GLY A 1 192 ? 3.602 3.815 -32.873 1.00 61.50 192 GLY A C 1
ATOM 1615 O O . GLY A 1 192 ? 4.608 4.280 -33.403 1.00 61.50 192 GLY A O 1
ATOM 1616 N N . ILE A 1 193 ? 3.345 4.003 -31.577 1.00 66.25 193 ILE A N 1
ATOM 1617 C CA . ILE A 1 193 ? 4.272 4.695 -30.687 1.00 66.25 193 ILE A CA 1
ATOM 1618 C C . ILE A 1 193 ? 5.565 3.883 -30.525 1.00 66.25 193 ILE A C 1
ATOM 1620 O O . ILE A 1 193 ? 5.536 2.679 -30.281 1.00 66.25 193 ILE A O 1
ATOM 1624 N N . ASN A 1 194 ? 6.706 4.574 -30.617 1.00 74.12 194 ASN A N 1
ATOM 1625 C CA . ASN A 1 194 ? 8.035 3.989 -30.439 1.00 74.12 194 ASN A CA 1
ATOM 1626 C C . ASN A 1 194 ? 8.133 3.165 -29.144 1.00 74.12 194 ASN A C 1
ATOM 1628 O O . ASN A 1 194 ? 7.631 3.571 -28.094 1.00 74.12 194 ASN A O 1
ATOM 1632 N N . PHE A 1 195 ? 8.856 2.046 -29.202 1.00 76.94 195 PHE A N 1
ATOM 1633 C CA . PHE A 1 195 ? 9.033 1.111 -28.085 1.00 76.94 195 PHE A CA 1
ATOM 1634 C C . PHE A 1 195 ? 9.456 1.794 -26.768 1.00 76.94 195 PHE A C 1
ATOM 1636 O O . PHE A 1 195 ? 8.901 1.492 -25.711 1.00 76.94 195 PHE A O 1
ATOM 1643 N N . SER A 1 196 ? 10.343 2.795 -26.827 1.00 77.50 196 SER A N 1
ATOM 1644 C CA . SER A 1 196 ? 10.746 3.600 -25.663 1.00 77.50 196 SER A CA 1
ATOM 1645 C C . SER A 1 196 ? 9.562 4.292 -24.977 1.00 77.50 196 SER A C 1
ATOM 1647 O O . SER A 1 196 ? 9.420 4.229 -23.759 1.00 77.50 196 SER A O 1
ATOM 1649 N N . ASN A 1 197 ? 8.670 4.914 -25.749 1.00 75.50 197 ASN A N 1
ATOM 1650 C CA . ASN A 1 197 ? 7.502 5.622 -25.224 1.00 75.50 197 ASN A CA 1
ATOM 1651 C C . ASN A 1 197 ? 6.490 4.652 -24.595 1.00 75.50 197 ASN A C 1
ATOM 1653 O O . ASN A 1 197 ? 5.882 4.978 -23.575 1.00 75.50 197 ASN A O 1
ATOM 1657 N N . PHE A 1 198 ? 6.337 3.449 -25.161 1.00 78.00 198 PHE A N 1
ATOM 1658 C CA . PHE A 1 198 ? 5.534 2.393 -24.542 1.00 78.00 198 PHE A CA 1
ATOM 1659 C C . PHE A 1 198 ? 6.102 1.986 -23.180 1.00 78.00 198 PHE A C 1
ATOM 1661 O O . PHE A 1 198 ? 5.354 1.905 -22.206 1.00 78.00 198 PHE A O 1
ATOM 1668 N N . ILE A 1 199 ? 7.419 1.789 -23.090 1.00 82.00 199 ILE A N 1
ATOM 1669 C CA . ILE A 1 199 ? 8.086 1.464 -21.827 1.00 82.00 199 ILE A CA 1
ATOM 1670 C C . ILE A 1 199 ? 7.856 2.572 -20.798 1.00 82.00 199 ILE A C 1
ATOM 1672 O O . ILE A 1 199 ? 7.428 2.272 -19.689 1.00 82.00 199 ILE A O 1
ATOM 1676 N N . PHE A 1 200 ? 8.036 3.845 -21.164 1.00 77.81 200 PHE A N 1
ATOM 1677 C CA . PHE A 1 200 ? 7.759 4.968 -20.261 1.00 77.81 200 PHE A CA 1
ATOM 1678 C C . PHE A 1 200 ? 6.306 4.996 -19.774 1.00 77.81 200 PHE A C 1
ATOM 1680 O O . PHE A 1 200 ? 6.064 5.181 -18.579 1.00 77.81 200 PHE A O 1
ATOM 1687 N N . ALA A 1 201 ? 5.339 4.763 -20.667 1.00 77.44 201 ALA A N 1
ATOM 1688 C CA . ALA A 1 201 ? 3.934 4.662 -20.290 1.00 77.44 201 ALA A CA 1
ATOM 1689 C C . ALA A 1 201 ? 3.698 3.486 -19.328 1.00 77.44 201 ALA A C 1
ATOM 1691 O O . ALA A 1 201 ? 3.045 3.657 -18.298 1.00 77.44 201 ALA A O 1
ATOM 1692 N N . PHE A 1 202 ? 4.284 2.317 -19.606 1.00 81.88 202 PHE A N 1
ATOM 1693 C CA . PHE A 1 202 ? 4.243 1.159 -18.714 1.00 81.88 202 PHE A CA 1
ATOM 1694 C C . PHE A 1 202 ? 4.845 1.476 -17.340 1.00 81.88 202 PHE A C 1
ATOM 1696 O O . PHE A 1 202 ? 4.281 1.079 -16.324 1.00 81.88 202 PHE A O 1
ATOM 1703 N N . GLY A 1 203 ? 5.920 2.262 -17.279 1.00 84.19 203 GLY A N 1
ATOM 1704 C CA . GLY A 1 203 ? 6.518 2.735 -16.033 1.00 84.19 203 GLY A CA 1
ATOM 1705 C C . GLY A 1 203 ? 5.562 3.481 -15.121 1.00 84.19 203 GLY A C 1
ATOM 1706 O O . GLY A 1 203 ? 5.540 3.232 -13.917 1.00 84.19 203 GLY A O 1
ATOM 1707 N N . ILE A 1 204 ? 4.713 4.343 -15.686 1.00 81.06 204 ILE A N 1
ATOM 1708 C CA . ILE A 1 204 ? 3.693 5.070 -14.916 1.00 81.06 204 ILE A CA 1
ATOM 1709 C C . ILE A 1 204 ? 2.729 4.080 -14.248 1.00 81.06 204 ILE A C 1
ATOM 1711 O O . ILE A 1 204 ? 2.377 4.243 -13.079 1.00 81.06 204 ILE A O 1
ATOM 1715 N N . PHE A 1 205 ? 2.329 3.023 -14.959 1.00 81.44 205 PHE A N 1
ATOM 1716 C CA . PHE A 1 205 ? 1.478 1.968 -14.405 1.00 81.44 205 PHE A CA 1
ATOM 1717 C C . PHE A 1 205 ? 2.212 1.137 -13.364 1.00 81.44 205 PHE A C 1
ATOM 1719 O O . PHE A 1 205 ? 1.671 0.886 -12.288 1.00 81.44 205 PHE A O 1
ATOM 1726 N N . PHE A 1 206 ? 3.445 0.741 -13.670 1.00 87.25 206 PHE A N 1
ATOM 1727 C CA . PHE A 1 206 ? 4.283 -0.043 -12.782 1.00 87.25 206 PHE A CA 1
ATOM 1728 C C . PHE A 1 206 ? 4.444 0.675 -11.440 1.00 87.25 206 PHE A C 1
ATOM 1730 O O . PHE A 1 206 ? 4.048 0.139 -10.411 1.00 87.25 206 PHE A O 1
ATOM 1737 N N . VAL A 1 207 ? 4.905 1.927 -11.444 1.00 85.62 207 VAL A N 1
ATOM 1738 C CA . VAL A 1 207 ? 5.114 2.723 -10.223 1.00 85.62 207 VAL A CA 1
ATOM 1739 C C . VAL A 1 207 ? 3.801 3.008 -9.487 1.00 85.62 207 VAL A C 1
ATOM 1741 O O . VAL A 1 207 ? 3.801 3.099 -8.263 1.00 85.62 207 VAL A O 1
ATOM 1744 N N . ARG A 1 208 ? 2.667 3.106 -10.191 1.00 83.62 208 ARG A N 1
ATOM 1745 C CA . ARG A 1 208 ? 1.352 3.325 -9.568 1.00 83.62 208 ARG A CA 1
ATOM 1746 C C . ARG A 1 208 ? 0.809 2.086 -8.853 1.00 83.62 208 ARG A C 1
ATOM 1748 O O . ARG A 1 208 ? 0.302 2.211 -7.741 1.00 83.62 208 ARG A O 1
ATOM 1755 N N . TYR A 1 209 ? 0.869 0.910 -9.479 1.00 84.44 209 TYR A N 1
ATOM 1756 C CA . TYR A 1 209 ? 0.194 -0.295 -8.974 1.00 84.44 209 TYR A CA 1
ATOM 1757 C C . TYR A 1 209 ? 1.121 -1.261 -8.230 1.00 84.44 209 TYR A C 1
ATOM 1759 O O . TYR A 1 209 ? 0.675 -1.920 -7.288 1.00 84.44 209 TYR A O 1
ATOM 1767 N N . MET A 1 210 ? 2.408 -1.329 -8.583 1.00 88.50 210 MET A N 1
ATOM 1768 C CA . MET A 1 210 ? 3.359 -2.219 -7.906 1.00 88.50 210 MET A CA 1
ATOM 1769 C C . MET A 1 210 ? 3.501 -1.966 -6.406 1.00 88.50 210 MET A C 1
ATOM 1771 O O . MET A 1 210 ? 3.562 -2.956 -5.676 1.00 88.50 210 MET A O 1
ATOM 1775 N N . PRO A 1 211 ? 3.453 -0.721 -5.888 1.00 89.31 211 PRO A N 1
ATOM 1776 C CA . PRO A 1 211 ? 3.506 -0.502 -4.447 1.00 89.31 211 PRO A CA 1
ATOM 1777 C C . PRO A 1 211 ? 2.373 -1.222 -3.710 1.00 89.31 211 PRO A C 1
ATOM 1779 O O . PRO A 1 211 ? 2.603 -1.836 -2.671 1.00 89.31 211 PRO A O 1
ATOM 1782 N N . ILE A 1 212 ? 1.161 -1.204 -4.277 1.00 85.56 212 ILE A N 1
ATOM 1783 C CA . ILE A 1 212 ? -0.028 -1.857 -3.713 1.00 85.56 212 ILE A CA 1
ATOM 1784 C C . ILE A 1 212 ? 0.137 -3.380 -3.747 1.00 85.56 212 ILE A C 1
ATOM 1786 O O . ILE A 1 212 ? -0.180 -4.058 -2.768 1.00 85.56 212 ILE A O 1
ATOM 1790 N N . ILE A 1 213 ? 0.661 -3.916 -4.851 1.00 86.31 213 ILE A N 1
ATOM 1791 C CA . ILE A 1 213 ? 0.916 -5.352 -5.024 1.00 86.31 213 ILE A CA 1
ATOM 1792 C C . ILE A 1 213 ? 1.968 -5.837 -4.016 1.00 86.31 213 ILE A C 1
ATOM 1794 O O . ILE A 1 213 ? 1.713 -6.787 -3.273 1.00 86.31 213 ILE A O 1
ATOM 1798 N N . LEU A 1 214 ? 3.116 -5.155 -3.932 1.00 88.25 214 LEU A N 1
ATOM 1799 C CA . LEU A 1 214 ? 4.196 -5.471 -2.992 1.00 88.25 214 LEU A CA 1
ATOM 1800 C C . LEU A 1 214 ? 3.712 -5.404 -1.542 1.00 88.25 214 LEU A C 1
ATOM 1802 O O . LEU A 1 214 ? 3.958 -6.319 -0.751 1.00 88.25 214 LEU A O 1
ATOM 1806 N N . PHE A 1 215 ? 2.977 -4.344 -1.203 1.00 86.12 215 PHE A N 1
ATOM 1807 C CA . PHE A 1 215 ? 2.390 -4.173 0.118 1.00 86.12 215 PHE A CA 1
ATOM 1808 C C . PHE A 1 215 ? 1.417 -5.308 0.457 1.00 86.12 215 PHE A C 1
ATOM 1810 O O . PHE A 1 215 ? 1.495 -5.891 1.541 1.00 86.12 215 PHE A O 1
ATOM 1817 N N . SER A 1 216 ? 0.547 -5.673 -0.486 1.00 84.38 216 SER A N 1
ATOM 1818 C CA . SER A 1 216 ? -0.434 -6.745 -0.322 1.00 84.38 216 SER A CA 1
ATOM 1819 C C . SER A 1 216 ? 0.222 -8.109 -0.095 1.00 84.38 216 SER A C 1
ATOM 1821 O O . SER A 1 216 ? -0.113 -8.798 0.878 1.00 84.38 216 SER A O 1
ATOM 1823 N N . PHE A 1 217 ? 1.204 -8.484 -0.921 1.00 85.12 217 PHE A N 1
ATOM 1824 C CA . PHE A 1 217 ? 1.923 -9.751 -0.765 1.00 85.12 217 PHE A CA 1
ATOM 1825 C C . PHE A 1 217 ? 2.649 -9.839 0.569 1.00 85.12 217 PHE A C 1
A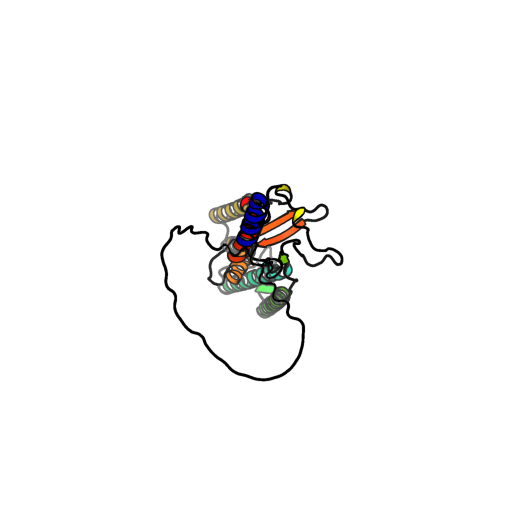TOM 1827 O O . PHE A 1 217 ? 2.544 -10.850 1.269 1.00 85.12 217 PHE A O 1
ATOM 1834 N N . HIS A 1 218 ? 3.317 -8.759 0.969 1.00 84.19 218 HIS A N 1
ATOM 1835 C CA . HIS A 1 218 ? 4.020 -8.723 2.239 1.00 84.19 218 HIS A CA 1
ATOM 1836 C C . HIS A 1 218 ? 3.067 -8.900 3.440 1.00 84.19 218 HIS A C 1
ATOM 1838 O O . HIS A 1 218 ? 3.434 -9.539 4.429 1.00 84.19 218 HIS A O 1
ATOM 1844 N N . LYS A 1 219 ? 1.827 -8.387 3.378 1.00 82.81 219 LYS A N 1
ATOM 1845 C CA . LYS A 1 219 ? 0.869 -8.514 4.495 1.00 82.81 219 LYS A CA 1
ATOM 1846 C C . LYS A 1 219 ? 0.069 -9.809 4.517 1.00 82.81 219 LYS A C 1
ATOM 1848 O O . LYS A 1 219 ? -0.316 -10.226 5.607 1.00 82.81 219 LYS A O 1
ATOM 1853 N N . ASN A 1 220 ? -0.150 -10.461 3.378 1.00 79.25 220 ASN A N 1
ATOM 1854 C CA . ASN A 1 220 ? -0.962 -11.682 3.310 1.00 79.25 220 ASN A CA 1
ATOM 1855 C C . ASN A 1 220 ? -0.137 -12.983 3.319 1.00 79.25 220 ASN A C 1
ATOM 1857 O O . ASN A 1 220 ? -0.724 -14.054 3.216 1.00 79.25 220 ASN A O 1
ATOM 1861 N N . LYS A 1 221 ? 1.197 -12.900 3.478 1.00 69.62 221 LYS A N 1
ATOM 1862 C CA . LYS A 1 221 ? 2.172 -13.997 3.717 1.00 69.62 221 LYS A CA 1
ATOM 1863 C C . LYS A 1 221 ? 2.167 -15.201 2.749 1.00 69.62 221 LYS A C 1
ATOM 1865 O O . LYS A 1 221 ? 3.076 -16.013 2.837 1.00 69.62 221 LYS A O 1
ATOM 1870 N N . ASN A 1 222 ? 1.244 -15.274 1.789 1.00 66.25 222 ASN A N 1
ATOM 1871 C CA . ASN A 1 222 ? 1.025 -16.428 0.907 1.00 66.25 222 ASN A CA 1
ATOM 1872 C C . ASN A 1 222 ? 1.010 -16.054 -0.589 1.00 66.25 222 ASN A C 1
ATOM 1874 O O . ASN A 1 222 ? 0.337 -16.726 -1.363 1.00 66.25 222 ASN A O 1
ATOM 1878 N N . PHE A 1 223 ? 1.645 -14.944 -0.997 1.00 66.62 223 PHE A N 1
ATOM 1879 C CA . PHE A 1 223 ? 1.555 -14.405 -2.373 1.00 66.62 223 PHE A CA 1
ATOM 1880 C C . PHE A 1 223 ? 0.113 -14.269 -2.902 1.00 66.62 223 PHE A C 1
ATOM 1882 O O . PHE A 1 223 ? -0.131 -14.193 -4.103 1.00 66.62 223 PHE A O 1
ATOM 1889 N N . THR A 1 224 ? -0.871 -14.218 -2.004 1.00 70.88 224 THR A N 1
ATOM 1890 C CA . THR A 1 224 ? -2.262 -13.992 -2.367 1.00 70.88 224 THR A CA 1
ATOM 1891 C C . THR A 1 224 ? -2.479 -12.495 -2.422 1.00 70.88 224 THR A C 1
ATOM 1893 O O . THR A 1 224 ? -2.290 -11.786 -1.430 1.00 70.88 224 THR A O 1
ATOM 1896 N N . PHE A 1 225 ? -2.841 -12.004 -3.604 1.00 75.50 225 PHE A N 1
ATOM 1897 C CA . PHE A 1 225 ? -3.206 -10.610 -3.749 1.00 75.50 225 PHE A CA 1
ATOM 1898 C C . PHE A 1 225 ? -4.542 -10.373 -3.040 1.00 75.50 225 PHE A C 1
ATOM 1900 O O . PHE A 1 225 ? -5.576 -10.937 -3.396 1.00 75.50 225 PHE A O 1
ATOM 1907 N N . PHE A 1 226 ? -4.507 -9.528 -2.019 1.00 79.50 226 PHE A N 1
ATOM 1908 C CA . PHE A 1 226 ? -5.680 -8.933 -1.401 1.00 79.50 226 PHE A CA 1
ATOM 1909 C C . PHE A 1 226 ? -5.687 -7.450 -1.746 1.00 79.50 226 PHE A C 1
ATOM 1911 O O . PHE A 1 226 ? -4.723 -6.757 -1.426 1.00 79.50 226 PHE A O 1
ATOM 1918 N N . ASN A 1 227 ? -6.754 -6.965 -2.376 1.00 80.56 227 ASN A N 1
ATOM 1919 C CA . ASN A 1 227 ? -6.912 -5.541 -2.640 1.00 80.56 227 ASN A CA 1
ATOM 1920 C C . ASN A 1 227 ? -7.024 -4.809 -1.294 1.00 80.56 227 ASN A C 1
ATOM 1922 O O . ASN A 1 227 ? -8.041 -4.978 -0.611 1.00 80.56 227 ASN A O 1
ATOM 1926 N N . PRO A 1 228 ? -5.987 -4.071 -0.857 1.00 83.56 228 PRO A N 1
ATOM 1927 C CA . PRO A 1 228 ? -6.073 -3.372 0.403 1.00 83.56 228 PRO A CA 1
ATOM 1928 C C . PRO A 1 228 ? -7.136 -2.284 0.279 1.00 83.56 228 PRO A C 1
ATOM 1930 O O . PRO A 1 228 ? -7.400 -1.738 -0.794 1.00 83.56 228 PRO A O 1
ATOM 1933 N N . GLY A 1 229 ? -7.765 -1.973 1.398 1.00 86.38 229 GLY A N 1
ATOM 1934 C CA . GLY A 1 229 ? -8.745 -0.910 1.458 1.00 86.38 229 GLY A CA 1
ATOM 1935 C C . GLY A 1 229 ? -8.652 -0.151 2.760 1.00 86.38 229 GLY A C 1
ATOM 1936 O O . GLY A 1 229 ? -7.755 -0.360 3.581 1.00 86.38 229 GLY A O 1
ATOM 1937 N N . TYR A 1 230 ? -9.603 0.740 2.958 1.00 87.56 230 TYR A N 1
ATOM 1938 C CA . TYR A 1 230 ? -9.723 1.509 4.174 1.00 87.56 230 TYR A CA 1
ATOM 1939 C C . TYR A 1 230 ? -11.178 1.849 4.463 1.00 87.56 230 TYR A C 1
ATOM 1941 O O . TYR A 1 230 ? -12.004 2.014 3.565 1.00 87.56 230 TYR A O 1
ATOM 1949 N N . LEU A 1 231 ? -11.486 1.973 5.747 1.00 89.75 231 LEU A N 1
ATOM 1950 C CA . LEU A 1 231 ? -12.760 2.490 6.217 1.00 89.75 231 LEU A CA 1
ATOM 1951 C C . LEU A 1 231 ? -12.578 3.965 6.563 1.00 89.75 231 LEU A C 1
ATOM 1953 O O . LEU A 1 231 ? -11.713 4.302 7.373 1.00 89.75 231 LEU A O 1
ATOM 1957 N N . CYS A 1 232 ? -13.376 4.839 5.954 1.00 88.31 232 CYS A N 1
ATOM 1958 C CA . CYS A 1 232 ? -13.362 6.263 6.262 1.00 88.31 232 CYS A CA 1
ATOM 1959 C C . CYS A 1 232 ? -14.523 6.601 7.198 1.00 88.31 232 CYS A C 1
ATOM 1961 O O . CYS A 1 232 ? -15.688 6.423 6.844 1.00 88.31 232 CYS A O 1
ATOM 1963 N N . ILE A 1 233 ? -14.198 7.101 8.386 1.00 89.06 233 ILE A N 1
ATOM 1964 C CA . ILE A 1 233 ? -15.156 7.497 9.414 1.00 89.06 233 ILE A CA 1
ATOM 1965 C C . ILE A 1 233 ? -15.158 9.020 9.510 1.00 89.06 233 ILE A C 1
ATOM 1967 O O . ILE A 1 233 ? -14.169 9.643 9.905 1.00 89.06 233 ILE A O 1
ATOM 1971 N N . LYS A 1 234 ? -16.287 9.629 9.160 1.00 87.25 234 LYS A N 1
ATOM 1972 C CA . LYS A 1 234 ? -16.549 11.053 9.330 1.00 87.25 234 LYS A CA 1
ATOM 1973 C C . LYS A 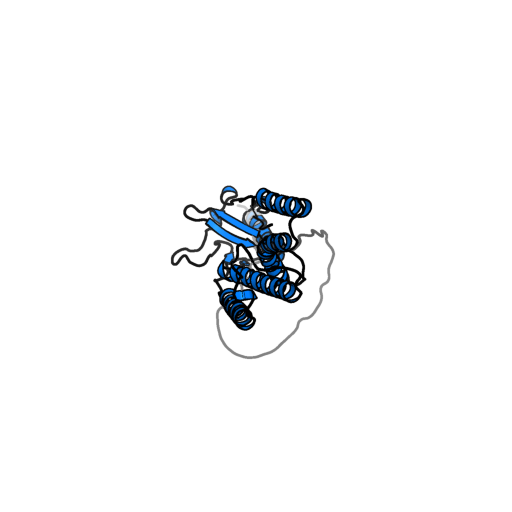1 234 ? -16.924 11.337 10.779 1.00 87.25 234 LYS A C 1
ATOM 1975 O O . LYS A 1 234 ? -17.945 10.865 11.282 1.00 87.25 234 LYS A O 1
ATOM 1980 N N . THR A 1 235 ? -16.116 12.166 11.424 1.00 81.06 235 THR A N 1
ATOM 1981 C CA . THR A 1 235 ? -16.461 12.802 12.699 1.00 81.06 235 THR A CA 1
ATOM 1982 C C . THR A 1 235 ? -16.906 14.243 12.454 1.00 81.06 235 THR A C 1
ATOM 1984 O O . THR A 1 235 ? -16.824 14.747 11.332 1.00 81.06 235 THR A O 1
ATOM 1987 N N . LYS A 1 236 ? -17.361 14.929 13.507 1.00 75.44 236 LYS A N 1
ATOM 1988 C CA . LYS A 1 236 ? -17.777 16.337 13.435 1.00 75.44 236 LYS A CA 1
ATOM 1989 C C . LYS A 1 236 ? -16.665 17.274 12.934 1.00 75.44 236 LYS A C 1
ATOM 1991 O O . LYS A 1 236 ? -16.974 18.257 12.273 1.00 75.44 236 LYS A O 1
ATOM 1996 N N . TYR A 1 237 ? -15.398 16.963 13.224 1.00 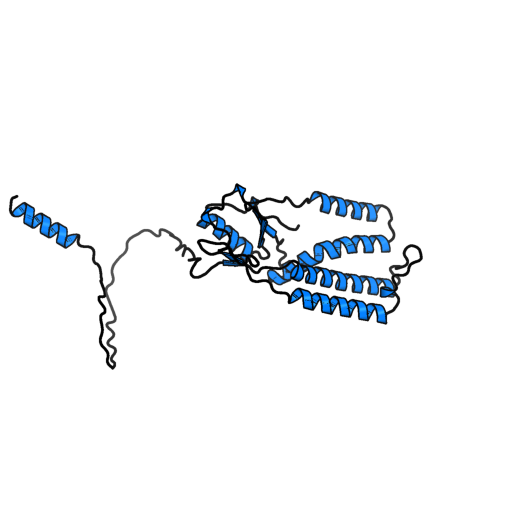73.38 237 TYR A N 1
ATOM 1997 C CA . TYR A 1 237 ? -14.264 17.864 12.967 1.00 73.38 237 TYR A CA 1
ATOM 1998 C C . TYR A 1 237 ? -13.236 17.309 11.976 1.00 73.38 237 TYR A C 1
ATOM 2000 O O . TYR A 1 237 ? -12.539 18.075 11.323 1.00 73.38 237 TYR A O 1
ATOM 2008 N N . TYR A 1 238 ? -13.121 15.988 11.852 1.00 79.12 238 TYR A N 1
ATOM 2009 C CA . TYR A 1 238 ? -12.085 15.355 11.035 1.00 79.12 238 TYR A CA 1
ATOM 2010 C C . TYR A 1 238 ? -12.539 14.004 10.466 1.00 79.12 238 TYR A C 1
ATOM 2012 O O . TYR A 1 238 ? -13.493 13.385 10.943 1.00 79.12 238 TYR A O 1
ATOM 2020 N N . LYS A 1 239 ? -11.832 13.514 9.447 1.00 84.50 239 LYS A N 1
ATOM 2021 C CA . LYS A 1 239 ? -11.955 12.131 8.969 1.00 84.50 239 LYS A CA 1
ATOM 2022 C C . LYS A 1 239 ? -10.946 11.247 9.707 1.00 84.50 239 LYS A C 1
ATOM 2024 O O . LYS A 1 239 ? -9.796 11.645 9.887 1.00 84.50 239 LYS A O 1
ATOM 2029 N N . LYS A 1 240 ? -11.360 10.055 10.130 1.00 86.56 240 LYS A N 1
ATOM 2030 C CA . LYS A 1 240 ? -10.465 8.998 10.623 1.00 86.56 240 LYS A CA 1
ATOM 2031 C C . LYS A 1 240 ? -10.484 7.814 9.671 1.00 86.56 240 LYS A C 1
ATOM 2033 O O . LYS A 1 240 ? -11.492 7.557 9.019 1.00 86.56 240 LYS A O 1
ATOM 2038 N N . ILE A 1 241 ? -9.355 7.123 9.585 1.00 86.75 241 ILE A N 1
ATOM 2039 C CA . ILE A 1 241 ? -9.137 6.051 8.618 1.00 86.75 241 ILE A CA 1
ATOM 2040 C C . ILE A 1 241 ? -8.719 4.793 9.370 1.00 86.75 241 ILE A C 1
ATOM 2042 O O . ILE A 1 241 ? -7.762 4.830 10.139 1.00 86.75 241 ILE A O 1
ATOM 2046 N N . ILE A 1 242 ? -9.421 3.686 9.127 1.00 88.06 242 ILE A N 1
ATOM 2047 C CA . ILE A 1 242 ? -9.002 2.354 9.574 1.00 88.06 242 ILE A CA 1
ATOM 2048 C C . ILE A 1 242 ? -8.461 1.610 8.350 1.00 88.06 242 ILE A C 1
ATOM 2050 O O . ILE A 1 242 ? -9.247 1.282 7.456 1.00 88.06 242 ILE A O 1
ATOM 2054 N N . PRO A 1 243 ? -7.147 1.350 8.269 1.00 87.44 243 PRO A N 1
ATOM 2055 C CA . PRO A 1 243 ? -6.559 0.636 7.149 1.00 87.44 243 PRO A CA 1
ATOM 2056 C C . PRO A 1 243 ? -6.904 -0.859 7.230 1.00 87.44 243 PRO A C 1
ATOM 2058 O O . PRO A 1 243 ? -6.680 -1.529 8.238 1.00 87.44 243 PRO A O 1
ATOM 2061 N N . LEU A 1 244 ? -7.436 -1.399 6.138 1.00 88.06 244 LEU A N 1
ATOM 2062 C CA . LEU A 1 244 ? -7.858 -2.789 5.986 1.00 88.06 244 LEU A CA 1
ATOM 2063 C C . LEU A 1 244 ? -6.948 -3.464 4.962 1.00 88.06 244 LEU A C 1
ATOM 2065 O O . LEU A 1 244 ? -7.261 -3.568 3.782 1.00 88.06 244 LEU A O 1
ATOM 2069 N N . VAL A 1 245 ? -5.765 -3.860 5.425 1.00 82.19 245 VAL A N 1
ATOM 2070 C CA . VAL A 1 245 ? -4.656 -4.253 4.539 1.00 82.19 245 VAL A CA 1
ATOM 2071 C C . VAL A 1 245 ? -4.549 -5.763 4.319 1.00 82.19 245 VAL A C 1
ATOM 2073 O O . VAL A 1 245 ? -3.997 -6.213 3.319 1.00 82.19 245 VAL A O 1
ATOM 2076 N N . SER A 1 246 ? -5.074 -6.563 5.243 1.00 86.12 246 SER A N 1
ATOM 2077 C CA . SER A 1 246 ? -5.090 -8.020 5.120 1.00 86.12 246 SER A CA 1
ATOM 2078 C C . SER A 1 246 ? -6.511 -8.554 5.134 1.00 86.12 246 SER A C 1
ATOM 2080 O O . SER A 1 246 ? -7.425 -7.938 5.702 1.00 86.12 246 SER A O 1
ATOM 2082 N N . LYS A 1 247 ? -6.683 -9.744 4.555 1.00 86.50 247 LYS A N 1
ATOM 2083 C CA . LYS A 1 247 ? -7.957 -10.470 4.594 1.00 86.50 247 LYS A CA 1
ATOM 2084 C C . LYS A 1 247 ? -8.430 -10.692 6.036 1.00 86.50 247 LYS A C 1
ATOM 2086 O O . LYS A 1 247 ? -9.602 -10.479 6.336 1.00 86.50 247 LYS A O 1
ATOM 2091 N N . ASP A 1 248 ? -7.501 -11.022 6.930 1.00 87.50 248 ASP A N 1
ATOM 2092 C CA . ASP A 1 248 ? -7.770 -11.268 8.351 1.00 87.50 248 ASP A CA 1
ATOM 2093 C C . ASP A 1 248 ? -8.192 -10.008 9.106 1.00 87.50 248 ASP A C 1
ATOM 2095 O O . ASP A 1 248 ? -9.128 -10.045 9.902 1.00 87.50 248 ASP A O 1
ATOM 2099 N N . ASN A 1 249 ? -7.523 -8.876 8.871 1.00 87.12 249 ASN A N 1
ATOM 2100 C CA . ASN A 1 249 ? -7.915 -7.617 9.504 1.00 87.12 249 ASN A CA 1
ATOM 2101 C C . ASN A 1 249 ? -9.294 -7.188 9.006 1.00 87.12 249 ASN A C 1
ATOM 2103 O O . ASN A 1 249 ? -10.150 -6.806 9.798 1.00 87.12 249 ASN A O 1
ATOM 2107 N N . THR A 1 250 ? -9.531 -7.322 7.703 1.00 89.56 250 THR A N 1
ATOM 2108 C CA . THR A 1 250 ? -10.811 -6.979 7.083 1.00 89.56 250 THR A CA 1
ATOM 2109 C C . THR A 1 250 ? -11.952 -7.819 7.646 1.00 89.56 250 THR A C 1
ATOM 2111 O O . THR A 1 250 ? -12.983 -7.267 8.021 1.00 89.56 250 THR A O 1
ATOM 2114 N N . SER A 1 251 ? -11.777 -9.138 7.760 1.00 90.44 251 SER A N 1
ATOM 2115 C CA . SER A 1 251 ? -12.806 -10.023 8.314 1.00 90.44 251 SER A CA 1
ATOM 2116 C C . SER A 1 251 ? -13.070 -9.743 9.795 1.00 90.44 251 SER A C 1
ATOM 2118 O O . SER A 1 251 ? -14.227 -9.649 10.200 1.00 90.44 251 SER A O 1
ATOM 2120 N N . LYS A 1 252 ? -12.017 -9.528 10.595 1.00 91.62 252 LYS A N 1
ATOM 2121 C CA . LYS A 1 252 ? -12.130 -9.193 12.022 1.00 91.62 252 LYS A CA 1
ATOM 2122 C C . LYS A 1 252 ? -12.847 -7.865 12.256 1.00 91.62 252 LYS A C 1
ATOM 2124 O O . LYS A 1 252 ? -13.695 -7.792 13.141 1.00 91.62 252 LYS A O 1
ATOM 2129 N N . VAL A 1 253 ? -12.533 -6.839 11.466 1.00 92.06 253 VAL A N 1
ATOM 2130 C CA . VAL A 1 253 ? -13.183 -5.526 11.566 1.00 92.06 253 VAL A CA 1
ATOM 2131 C C . VAL A 1 253 ? -14.639 -5.613 11.106 1.00 92.06 253 VAL A C 1
ATOM 2133 O O . VAL A 1 253 ? -15.516 -5.156 11.829 1.00 92.06 253 VAL A O 1
ATOM 2136 N N . LYS A 1 254 ? -14.935 -6.278 9.979 1.00 93.19 254 LYS A N 1
ATOM 2137 C CA . LYS A 1 254 ? -16.324 -6.520 9.544 1.00 93.19 254 LYS A CA 1
ATOM 2138 C C . LYS A 1 254 ? -17.151 -7.211 10.625 1.00 93.19 254 LYS A C 1
ATOM 2140 O O . LYS A 1 254 ? -18.231 -6.738 10.960 1.00 93.19 254 LYS A O 1
ATOM 2145 N N . LYS A 1 255 ? -16.612 -8.292 11.197 1.00 92.12 255 LYS A N 1
ATOM 2146 C CA . LYS A 1 255 ? -17.264 -9.045 12.273 1.00 92.12 255 LYS A CA 1
ATOM 2147 C C . LYS A 1 255 ? -17.534 -8.164 13.491 1.00 92.12 255 LYS A C 1
ATOM 2149 O O . LYS A 1 255 ? -18.628 -8.210 14.032 1.00 92.12 255 LYS A O 1
ATOM 2154 N N . TYR A 1 256 ? -16.562 -7.342 13.887 1.00 92.19 256 TYR A N 1
ATOM 2155 C CA . TYR A 1 256 ? -16.725 -6.404 14.994 1.00 92.19 256 TYR A CA 1
ATOM 2156 C C . TYR A 1 256 ? -17.891 -5.436 14.765 1.00 92.19 256 TYR A C 1
ATOM 2158 O O . TYR A 1 256 ? -18.792 -5.380 15.594 1.00 92.19 256 TYR A O 1
ATOM 2166 N N . PHE A 1 257 ? -17.906 -4.712 13.641 1.00 91.62 257 PHE A N 1
ATOM 2167 C CA . PHE A 1 257 ? -18.946 -3.713 13.370 1.00 91.62 257 PHE A CA 1
ATOM 2168 C C . PHE A 1 257 ? -20.340 -4.341 13.241 1.00 91.62 257 PHE A C 1
ATOM 2170 O O . PHE A 1 257 ? -21.303 -3.784 13.763 1.00 91.62 257 PHE A O 1
ATOM 2177 N N . LEU A 1 258 ? -20.436 -5.523 12.629 1.00 91.31 258 LEU A N 1
ATOM 2178 C CA . LEU A 1 258 ? -21.704 -6.232 12.491 1.00 91.31 258 LEU A CA 1
ATOM 2179 C C . LEU A 1 258 ? -22.212 -6.761 13.841 1.00 91.31 258 LEU A C 1
ATOM 2181 O O . LEU A 1 258 ? -23.346 -6.504 14.215 1.00 91.31 258 LEU A O 1
ATOM 2185 N N . GLU A 1 259 ? -21.381 -7.470 14.608 1.00 89.38 259 GLU A N 1
ATOM 2186 C CA . GLU A 1 259 ? -21.834 -8.124 15.845 1.00 89.38 259 GLU A CA 1
ATOM 2187 C C . GLU A 1 259 ? -21.987 -7.164 17.031 1.00 89.38 259 GLU A C 1
ATOM 2189 O O . GLU A 1 259 ? -22.758 -7.454 17.948 1.00 89.38 259 GLU A O 1
ATOM 2194 N N . LYS A 1 260 ? -21.221 -6.065 17.066 1.00 87.56 260 LYS A N 1
ATOM 2195 C CA . LYS A 1 260 ? -21.246 -5.109 18.185 1.00 87.56 260 LYS A CA 1
ATOM 2196 C C . LYS A 1 260 ? -22.115 -3.895 17.940 1.00 87.56 260 LYS A C 1
ATOM 2198 O O . LYS A 1 260 ? -22.683 -3.393 18.903 1.00 87.56 260 LYS A O 1
ATOM 2203 N N . LEU A 1 261 ? -22.189 -3.424 16.700 1.00 87.44 261 LEU A N 1
ATOM 2204 C CA . LEU A 1 261 ? -22.881 -2.177 16.375 1.00 87.44 261 LEU A CA 1
ATOM 2205 C C . LEU A 1 261 ? -24.082 -2.388 15.466 1.00 87.44 261 LEU A C 1
ATOM 2207 O O . LEU A 1 261 ? -24.800 -1.428 15.222 1.00 87.44 261 LEU A O 1
ATOM 2211 N N . ASP A 1 262 ? -24.301 -3.616 14.985 1.00 89.31 262 ASP A N 1
ATOM 2212 C CA . ASP A 1 262 ? -25.319 -3.919 13.977 1.00 89.31 262 ASP A CA 1
ATOM 2213 C C . ASP A 1 262 ? -25.144 -3.060 12.710 1.00 89.31 262 ASP A C 1
ATOM 2215 O O . ASP A 1 262 ? -26.094 -2.625 12.065 1.00 89.31 262 ASP A O 1
ATOM 2219 N N . ILE A 1 263 ? -23.882 -2.769 12.364 1.00 89.50 263 ILE A N 1
ATOM 2220 C CA . ILE A 1 263 ? -23.521 -1.972 11.191 1.00 89.50 263 ILE A CA 1
ATOM 2221 C C . ILE A 1 263 ? -22.820 -2.874 10.183 1.00 89.50 263 ILE A C 1
ATOM 2223 O O . ILE A 1 263 ? -21.671 -3.278 10.387 1.00 89.50 263 ILE A O 1
ATOM 2227 N N . ASP A 1 264 ? -23.453 -3.101 9.032 1.00 90.12 264 ASP A N 1
ATOM 2228 C CA . ASP A 1 264 ? -22.751 -3.697 7.899 1.00 90.12 264 ASP A CA 1
ATOM 2229 C C . ASP A 1 264 ? -21.857 -2.645 7.227 1.00 90.12 264 ASP A C 1
ATOM 2231 O O . ASP A 1 264 ? -22.309 -1.624 6.692 1.00 90.12 264 ASP A O 1
ATOM 2235 N N . ILE A 1 265 ? -20.548 -2.889 7.277 1.00 90.44 265 ILE A N 1
ATOM 2236 C CA . ILE A 1 265 ? -19.529 -2.045 6.649 1.00 90.44 265 ILE A CA 1
ATOM 2237 C C . ILE A 1 265 ? -19.062 -2.565 5.291 1.00 90.44 265 ILE A C 1
ATOM 2239 O O . ILE A 1 265 ? -18.195 -1.949 4.680 1.00 90.44 265 ILE A O 1
ATOM 2243 N N . THR A 1 266 ? -19.619 -3.664 4.781 1.00 87.88 266 THR A N 1
ATOM 2244 C CA . THR A 1 266 ? -19.156 -4.305 3.540 1.00 87.88 266 THR A CA 1
ATOM 2245 C C . THR A 1 266 ? -19.155 -3.347 2.353 1.00 87.88 266 THR A C 1
ATOM 2247 O O . THR A 1 266 ? -18.138 -3.234 1.672 1.00 87.88 266 THR A O 1
ATOM 2250 N N . ASN A 1 267 ? -20.232 -2.582 2.175 1.00 86.81 267 ASN A N 1
ATOM 2251 C CA . ASN A 1 267 ? -20.365 -1.592 1.099 1.00 86.81 267 ASN A CA 1
ATOM 2252 C C . ASN A 1 267 ? -19.770 -0.216 1.452 1.00 86.81 267 ASN A C 1
ATOM 2254 O O . ASN A 1 267 ? -19.961 0.751 0.714 1.00 86.81 267 ASN A O 1
ATOM 2258 N N . LYS A 1 268 ? -19.089 -0.107 2.597 1.00 88.44 268 LYS A N 1
ATOM 2259 C CA . LYS A 1 268 ? -18.490 1.128 3.126 1.00 88.44 268 LYS A CA 1
ATOM 2260 C C . LYS A 1 268 ? -16.953 1.093 3.079 1.00 88.44 268 LYS A C 1
ATOM 2262 O O . LYS A 1 268 ? -16.312 2.087 3.408 1.00 88.44 268 LYS A O 1
ATOM 2267 N N . ILE A 1 269 ? -16.363 -0.038 2.682 1.00 88.31 269 ILE A N 1
ATOM 2268 C CA . ILE A 1 269 ? -14.914 -0.192 2.507 1.00 88.31 269 ILE A CA 1
ATOM 2269 C C . ILE A 1 269 ? -14.503 0.394 1.157 1.00 88.31 269 ILE A C 1
ATOM 2271 O O . ILE A 1 269 ? -15.026 -0.002 0.117 1.00 88.31 269 ILE A O 1
ATOM 2275 N N . ASN A 1 270 ? -13.524 1.294 1.189 1.00 85.75 270 ASN A N 1
ATOM 2276 C CA . ASN A 1 270 ? -12.928 1.897 0.004 1.00 85.75 270 ASN A CA 1
ATOM 2277 C C . ASN A 1 270 ? -11.679 1.106 -0.373 1.00 85.75 270 ASN A C 1
ATOM 2279 O O . ASN A 1 270 ? -10.723 1.063 0.400 1.00 85.75 270 ASN A O 1
ATOM 2283 N N . TYR A 1 271 ? -11.695 0.457 -1.532 1.00 84.06 271 TYR A N 1
ATOM 2284 C CA . TYR A 1 271 ? -10.561 -0.307 -2.044 1.00 84.06 271 TYR A CA 1
ATOM 2285 C C . TYR A 1 271 ? -9.655 0.564 -2.924 1.00 84.06 271 TYR A C 1
ATOM 2287 O O . TYR A 1 271 ? -10.125 1.516 -3.545 1.00 84.06 271 TYR A O 1
ATOM 2295 N N . PHE A 1 272 ? -8.352 0.260 -2.952 1.00 75.25 272 PHE A N 1
ATOM 2296 C CA . PHE A 1 272 ? -7.375 1.050 -3.716 1.00 75.25 272 PHE A CA 1
ATOM 2297 C C . PHE A 1 272 ? -7.358 0.733 -5.220 1.00 75.25 272 PHE A C 1
ATOM 2299 O O . PHE A 1 272 ? -6.958 1.589 -6.012 1.00 75.25 272 PHE A O 1
ATOM 2306 N N . ILE A 1 273 ? -7.771 -0.479 -5.605 1.00 71.00 273 ILE A N 1
ATOM 2307 C CA . ILE A 1 273 ? -7.947 -0.918 -7.002 1.00 71.00 273 ILE A CA 1
ATOM 2308 C C . ILE A 1 273 ? -9.432 -1.079 -7.294 1.00 71.00 273 ILE A C 1
ATOM 2310 O O . ILE A 1 273 ? -9.867 -0.566 -8.345 1.00 71.00 273 ILE A O 1
#

Foldseek 3Di:
DDVVVVVVVVVVCVVPPDPDPPPPDDDDDDDDDDDDDDDDDDDDDDDDDPPPPVPPPPDQCVVPWQWFFDCDPLLLVLLLLVLVLVLLVVVLVCVVVVNDDQDDPNDRPPLSVDPVSVVVVSVVSNVSSVVSNPDGDGIFTGGLFATDDPDDPDDPHHGPVPDDQVQWDAPAPPVVVVVVLVVVLVCCVVVPHRPNVNSVSVSVVSSLCSSLQVQLCVVAVPSDRDQKWWIWGHDPPDIDIRTRRYPVSVVVVQCCCCVNVVHRCPSRIYTPD

pLDDT: mean 74.34, std 18.86, range [27.25, 95.19]

Organism: NCBI:txid827

Secondary structure (DSSP, 8-state):
--HHHHHHHHHHHHHT--------------------------------------------TTTS-EEE----HHHHHHHHHHHHHHHHHHHHHHHHTTS---EETTEE-HHHHSHHHHHHHHHHHHHHHHHHHH--PPPEEE-SSEEE-TT-TT---EESTT--GGGEE-----HHHHHHHHHHHHHHHHTT--HHHHHHHHHHHHHHHHHHHHHHHHHHSSS-----EEEEEE-SS-EEEEEE-SHHHHHHHHHHHHHHH----GGGEEE--